Protein AF-A0A226F700-F1 (afdb_monomer_lite)

Organism: Folsomia candida (NCBI:txid158441)

Structure (mmCIF, N/CA/C/O backbone):
data_AF-A0A226F700-F1
#
_entry.id   AF-A0A226F700-F1
#
loop_
_atom_site.group_PDB
_atom_site.id
_atom_site.type_symbol
_atom_site.label_atom_id
_atom_site.label_alt_id
_atom_site.label_comp_id
_atom_site.label_asym_id
_atom_site.label_entity_id
_atom_site.label_seq_id
_atom_site.pdbx_PDB_ins_code
_atom_site.Cartn_x
_atom_site.Cartn_y
_atom_site.Cartn_z
_atom_site.occupancy
_atom_site.B_iso_or_equiv
_atom_site.auth_seq_id
_atom_site.auth_comp_id
_atom_site.auth_asym_id
_atom_site.auth_atom_id
_atom_site.pdbx_PDB_model_num
ATOM 1 N N . MET A 1 1 ? -23.567 -69.336 -19.893 1.00 44.00 1 MET A N 1
ATOM 2 C CA . MET A 1 1 ? -23.472 -67.866 -19.742 1.00 44.00 1 MET A CA 1
ATOM 3 C C . MET A 1 1 ? -22.034 -67.529 -19.361 1.00 44.00 1 MET A C 1
ATOM 5 O O . MET A 1 1 ? -21.646 -67.682 -18.212 1.00 44.00 1 MET A O 1
ATOM 9 N N . THR A 1 2 ? -21.192 -67.230 -20.345 1.00 41.69 2 THR A N 1
ATOM 10 C CA . THR A 1 2 ? -19.742 -67.063 -20.167 1.00 41.69 2 THR A CA 1
ATOM 11 C C . THR A 1 2 ? -19.431 -65.589 -19.927 1.00 41.69 2 THR A C 1
ATOM 13 O O . THR A 1 2 ? -19.510 -64.773 -20.841 1.00 41.69 2 THR A O 1
ATOM 16 N N . PHE A 1 3 ? -19.095 -65.231 -18.688 1.00 47.75 3 PHE A N 1
ATOM 17 C CA . PHE A 1 3 ? -18.650 -63.879 -18.358 1.00 47.75 3 PHE A CA 1
ATOM 18 C C . PHE A 1 3 ? -17.224 -63.666 -18.875 1.00 47.75 3 PHE A C 1
ATOM 20 O O . PHE A 1 3 ? -16.259 -64.223 -18.348 1.00 47.75 3 PHE A O 1
ATOM 27 N N . HIS A 1 4 ? -17.079 -62.847 -19.916 1.00 56.12 4 HIS A N 1
ATOM 28 C CA . HIS A 1 4 ? -15.773 -62.364 -20.345 1.00 56.12 4 HIS A CA 1
ATOM 29 C C . HIS A 1 4 ? -15.161 -61.499 -19.236 1.00 56.12 4 HIS A C 1
ATOM 31 O O . HIS A 1 4 ? -15.670 -60.424 -18.918 1.00 56.12 4 HIS A O 1
ATOM 37 N N . LYS A 1 5 ? -14.047 -61.961 -18.653 1.00 65.50 5 LYS A N 1
ATOM 38 C CA . LYS A 1 5 ? -13.198 -61.158 -17.762 1.00 65.50 5 LYS A CA 1
ATOM 39 C C . LYS A 1 5 ? -12.686 -59.940 -18.535 1.00 65.50 5 LYS A C 1
ATOM 41 O O . LYS A 1 5 ? -11.699 -60.020 -19.264 1.00 65.50 5 LYS A O 1
ATOM 46 N N . VAL A 1 6 ? -13.361 -58.803 -18.374 1.00 65.25 6 VAL A N 1
ATOM 47 C CA . VAL A 1 6 ? -12.893 -57.513 -18.884 1.00 65.25 6 VAL A CA 1
ATOM 48 C C . VAL A 1 6 ? -11.588 -57.178 -18.173 1.00 65.25 6 VAL A C 1
ATOM 50 O O . VAL A 1 6 ? -11.526 -57.094 -16.947 1.00 65.25 6 VAL A O 1
ATOM 53 N N . ASN A 1 7 ? -10.517 -57.008 -18.944 1.00 72.00 7 ASN A N 1
ATOM 54 C CA . ASN A 1 7 ? -9.198 -56.706 -18.408 1.00 72.00 7 ASN A CA 1
ATOM 55 C C . ASN A 1 7 ? -9.140 -55.235 -17.956 1.00 72.00 7 ASN A C 1
ATOM 57 O O . ASN A 1 7 ? -8.749 -54.343 -18.713 1.00 72.00 7 ASN A O 1
ATOM 61 N N . VAL A 1 8 ? -9.558 -54.992 -16.710 1.00 77.00 8 VAL A N 1
ATOM 62 C CA . VAL A 1 8 ? -9.674 -53.670 -16.065 1.00 77.00 8 VAL A CA 1
ATOM 63 C C . VAL A 1 8 ? -8.373 -52.858 -16.162 1.00 77.00 8 VAL A C 1
ATOM 65 O O . VAL A 1 8 ? -8.411 -51.635 -16.302 1.00 77.00 8 VAL A O 1
ATOM 68 N N . SER A 1 9 ? -7.211 -53.522 -16.194 1.00 74.75 9 SER A N 1
ATOM 69 C CA . SER A 1 9 ? -5.906 -52.858 -16.336 1.00 74.75 9 SER A CA 1
ATOM 70 C C . SER A 1 9 ? -5.733 -52.142 -17.686 1.00 74.75 9 SER A C 1
ATOM 72 O O . SER A 1 9 ? -5.145 -51.060 -17.748 1.00 74.75 9 SER A O 1
ATOM 74 N N . LYS A 1 10 ? -6.297 -52.704 -18.764 1.00 72.25 10 LYS A N 1
ATOM 75 C CA . LYS A 1 10 ? -6.237 -52.143 -20.121 1.00 72.25 10 LYS A CA 1
ATOM 76 C C . LYS A 1 10 ? -7.199 -50.964 -20.278 1.00 72.25 10 LYS A C 1
ATOM 78 O O . LYS A 1 10 ? -6.862 -49.981 -20.933 1.00 72.25 10 LYS A O 1
ATOM 83 N N . VAL A 1 11 ? -8.360 -51.031 -19.621 1.00 71.44 11 VAL A N 1
ATOM 84 C CA . VAL A 1 11 ? -9.333 -49.928 -19.580 1.00 71.44 11 VAL A CA 1
ATOM 85 C C . VAL A 1 11 ? -8.762 -48.734 -18.809 1.00 71.44 11 VAL A C 1
ATOM 87 O O . VAL A 1 11 ? -8.840 -47.612 -19.302 1.00 71.44 11 VAL A O 1
ATOM 90 N N . ARG A 1 12 ? -8.095 -48.966 -17.667 1.00 68.00 12 ARG A N 1
ATOM 91 C CA . ARG A 1 12 ? -7.479 -47.898 -16.857 1.00 68.00 12 ARG A CA 1
ATOM 92 C C . ARG A 1 12 ? -6.373 -47.149 -17.608 1.00 68.00 12 ARG A C 1
ATOM 94 O O . ARG A 1 12 ? -6.414 -45.927 -17.679 1.00 68.00 12 ARG A O 1
ATOM 101 N N . LYS A 1 13 ? -5.458 -47.872 -18.270 1.00 71.44 13 LYS A N 1
ATOM 102 C CA . LYS A 1 13 ? -4.380 -47.256 -19.071 1.00 71.44 13 LYS A CA 1
ATOM 103 C C . LYS A 1 13 ? -4.907 -46.423 -20.247 1.00 71.44 13 LYS A C 1
ATOM 105 O O . LYS A 1 13 ? -4.368 -45.355 -20.525 1.00 71.44 13 LYS A O 1
ATOM 110 N N . ASN A 1 14 ? -5.970 -46.877 -20.915 1.00 65.19 14 ASN A N 1
ATOM 111 C CA . ASN A 1 14 ? -6.594 -46.116 -22.003 1.00 65.19 14 ASN A CA 1
ATOM 112 C C . ASN A 1 14 ? -7.341 -44.870 -21.504 1.00 65.19 14 ASN A C 1
ATOM 114 O O . ASN A 1 14 ? -7.370 -43.860 -22.211 1.00 65.19 14 ASN A O 1
ATOM 118 N N . LEU A 1 15 ? -7.924 -44.921 -20.301 1.00 67.94 15 LEU A N 1
ATOM 119 C CA . LEU A 1 15 ? -8.581 -43.767 -19.690 1.00 67.94 15 LEU A CA 1
ATOM 120 C C . LEU A 1 15 ? -7.553 -42.706 -19.266 1.00 67.94 15 LEU A C 1
ATOM 122 O O . LEU A 1 15 ? -7.711 -41.544 -19.629 1.00 67.94 15 LEU A O 1
ATOM 126 N N . ASP A 1 16 ? -6.459 -43.108 -18.612 1.00 64.12 16 ASP A N 1
ATOM 127 C CA . ASP A 1 16 ? -5.387 -42.192 -18.191 1.00 64.12 16 ASP A CA 1
ATOM 128 C C . ASP A 1 16 ? -4.710 -41.505 -19.391 1.00 64.12 16 ASP A C 1
ATOM 130 O O . ASP A 1 16 ? -4.434 -40.303 -19.353 1.00 64.12 16 ASP A O 1
ATOM 134 N N . TYR A 1 17 ? -4.513 -42.227 -20.503 1.00 67.44 17 TYR A N 1
ATOM 135 C CA . TYR A 1 17 ? -3.959 -41.657 -21.736 1.00 67.44 17 TYR A CA 1
ATOM 136 C C . TYR A 1 17 ? -4.913 -40.655 -22.405 1.00 67.44 17 TYR A C 1
ATOM 138 O O . TYR A 1 17 ? -4.491 -39.587 -22.851 1.00 67.44 17 TYR A O 1
ATOM 146 N N . LYS A 1 18 ? -6.223 -40.947 -22.443 1.00 62.03 18 LYS A N 1
ATOM 147 C CA . LYS A 1 18 ? -7.213 -39.998 -22.977 1.00 62.03 18 LYS A CA 1
ATOM 148 C C . LYS A 1 18 ? -7.343 -38.760 -22.092 1.00 62.03 18 LYS A C 1
ATOM 150 O O . LYS A 1 18 ? -7.339 -37.652 -22.619 1.00 62.03 18 LYS A O 1
ATOM 155 N N . VAL A 1 19 ? -7.408 -38.916 -20.771 1.00 64.50 19 VAL A N 1
ATOM 156 C CA . VAL A 1 19 ? -7.548 -37.787 -19.838 1.00 64.50 19 VAL A CA 1
ATOM 157 C C . VAL A 1 19 ? -6.323 -36.866 -19.910 1.00 64.50 19 VAL A C 1
ATOM 159 O O . VAL A 1 19 ? -6.477 -35.656 -20.081 1.00 64.50 19 VAL A O 1
ATOM 162 N N . THR A 1 20 ? -5.103 -37.413 -19.901 1.00 61.75 20 THR A N 1
ATOM 163 C CA . THR A 1 20 ? -3.873 -36.609 -20.056 1.00 61.75 20 THR A CA 1
ATOM 164 C C . THR A 1 20 ? -3.768 -35.941 -21.433 1.00 61.75 20 THR A C 1
ATOM 166 O O . THR A 1 20 ? -3.346 -34.786 -21.522 1.00 61.75 20 THR A O 1
ATOM 169 N N . SER A 1 21 ? -4.235 -36.599 -22.500 1.00 65.88 21 SER A N 1
ATOM 170 C CA . SER A 1 21 ? -4.312 -36.015 -23.845 1.00 65.88 21 SER A CA 1
ATOM 171 C C . SER A 1 21 ? -5.269 -34.817 -23.914 1.00 65.88 21 SER A C 1
ATOM 173 O O . SER A 1 21 ? -4.911 -33.788 -24.489 1.00 65.88 21 SER A O 1
ATOM 175 N N . TYR A 1 22 ? -6.444 -34.888 -23.278 1.00 60.81 22 TYR A N 1
ATOM 176 C CA . TYR A 1 22 ? -7.397 -33.770 -23.260 1.00 60.81 22 TYR A CA 1
ATOM 177 C C . TYR A 1 22 ? -6.891 -32.5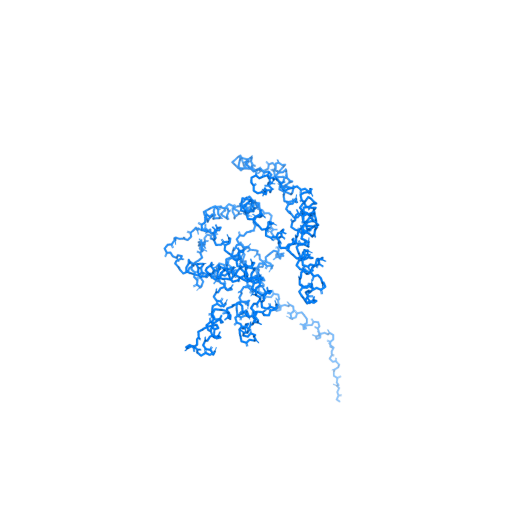75 -22.440 1.00 60.81 22 TYR A C 1
ATOM 179 O O . TYR A 1 22 ? -6.963 -31.441 -22.917 1.00 60.81 22 TYR A O 1
ATOM 187 N N . PHE A 1 23 ? -6.297 -32.804 -21.265 1.00 59.28 23 PHE A N 1
ATOM 188 C CA . PHE A 1 23 ? -5.728 -31.714 -20.460 1.00 59.28 23 PHE A CA 1
ATOM 189 C C . PHE A 1 23 ? -4.500 -31.063 -21.110 1.00 59.28 23 PHE A C 1
ATOM 191 O O . PHE A 1 23 ? -4.264 -29.874 -20.911 1.00 59.28 23 PHE A O 1
ATOM 198 N N . SER A 1 24 ? -3.758 -31.790 -21.953 1.00 59.84 24 SER A N 1
ATOM 199 C CA . SER A 1 24 ? -2.622 -31.223 -22.694 1.00 59.84 24 SER A CA 1
ATOM 200 C C . SER A 1 24 ? -3.020 -30.212 -23.783 1.00 59.84 24 SER A C 1
ATOM 202 O O . SER A 1 24 ? -2.176 -29.427 -24.219 1.00 59.84 24 SER A O 1
ATOM 204 N N . LYS A 1 25 ? -4.294 -30.203 -24.209 1.00 70.94 25 LYS A N 1
ATOM 205 C CA . LYS A 1 25 ? -4.811 -29.324 -25.271 1.00 70.94 25 LYS A CA 1
ATOM 206 C C . LYS A 1 25 ? -5.422 -28.024 -24.763 1.00 70.94 25 LYS A C 1
ATOM 208 O O . LYS A 1 25 ? -5.675 -27.142 -25.576 1.00 70.94 25 LYS A O 1
ATOM 213 N N . ILE A 1 26 ? -5.650 -27.882 -23.456 1.00 65.31 26 ILE A N 1
ATOM 214 C CA . ILE A 1 26 ? -6.081 -26.605 -22.882 1.00 65.31 26 ILE A CA 1
ATOM 215 C C . ILE A 1 26 ? -4.821 -25.743 -22.753 1.00 65.31 26 ILE A C 1
ATOM 217 O O . ILE A 1 26 ? -3.953 -26.068 -21.936 1.00 65.31 26 ILE A O 1
ATOM 221 N N . PRO A 1 27 ? -4.659 -24.674 -23.555 1.00 71.06 27 PRO A N 1
ATOM 222 C CA . PRO A 1 27 ? -3.491 -23.820 -23.445 1.00 71.06 27 PRO A CA 1
ATOM 223 C C . PRO A 1 27 ? -3.532 -23.136 -22.079 1.00 71.06 27 PRO A C 1
ATOM 225 O O . PRO A 1 27 ? -4.283 -22.187 -21.868 1.00 71.06 27 PRO A O 1
ATOM 228 N N . ILE A 1 28 ? -2.733 -23.634 -21.132 1.00 71.31 28 ILE A N 1
ATOM 229 C CA . ILE A 1 28 ? -2.575 -22.984 -19.834 1.00 71.31 28 ILE A CA 1
ATOM 230 C C . ILE A 1 28 ? -2.001 -21.593 -20.121 1.00 71.31 28 ILE A C 1
ATOM 232 O O . ILE A 1 28 ? -0.906 -21.503 -20.695 1.00 71.31 28 ILE A O 1
ATOM 236 N N . PRO A 1 29 ? -2.708 -20.511 -19.756 1.00 80.19 29 PRO A N 1
ATOM 237 C CA . PRO A 1 29 ? -2.214 -19.170 -19.993 1.00 80.19 29 PRO A CA 1
ATOM 238 C C . PRO A 1 29 ? -0.836 -18.992 -19.354 1.00 80.19 29 PRO A C 1
ATOM 240 O O . PRO A 1 29 ? -0.546 -19.541 -18.288 1.00 80.19 29 PRO A O 1
ATOM 243 N N . SER A 1 30 ? 0.043 -18.231 -20.003 1.00 84.31 30 SER A N 1
ATOM 244 C CA . SER A 1 30 ? 1.372 -17.991 -19.446 1.00 84.31 30 SER A CA 1
ATOM 245 C C . SER A 1 30 ? 1.249 -17.214 -18.132 1.00 84.31 30 SER A C 1
ATOM 247 O O . SER A 1 30 ? 0.695 -16.120 -18.114 1.00 84.31 30 SER A O 1
ATOM 249 N N . HIS A 1 31 ? 1.792 -17.742 -17.037 1.00 87.88 31 HIS A N 1
ATOM 250 C CA . HIS A 1 31 ? 1.790 -17.063 -15.738 1.00 87.88 31 HIS A CA 1
ATOM 251 C C . HIS A 1 31 ? 3.071 -16.245 -15.578 1.00 87.88 31 HIS A C 1
ATOM 253 O O . HIS A 1 31 ? 3.833 -16.431 -14.633 1.00 87.88 31 HIS A O 1
ATOM 259 N N . THR A 1 32 ? 3.359 -15.384 -16.556 1.00 88.38 32 THR A N 1
ATOM 260 C CA . THR A 1 32 ? 4.517 -14.485 -16.480 1.00 88.38 32 THR A CA 1
ATOM 261 C C . THR A 1 32 ? 4.120 -13.172 -15.802 1.00 88.38 32 THR A C 1
ATOM 263 O O . THR A 1 32 ? 2.955 -12.780 -15.878 1.00 88.38 32 THR A O 1
ATOM 266 N N . PRO A 1 33 ? 5.056 -12.461 -15.150 1.00 86.19 33 PRO A N 1
ATOM 267 C CA . PRO A 1 33 ? 4.772 -11.156 -14.554 1.00 86.19 33 PRO A CA 1
ATOM 268 C C . PRO A 1 33 ? 4.226 -10.129 -15.547 1.00 86.19 33 PRO A C 1
ATOM 270 O O . PRO A 1 33 ? 3.318 -9.380 -15.213 1.00 86.19 33 PRO A O 1
ATOM 273 N N . ASP A 1 34 ? 4.749 -10.118 -16.773 1.00 88.25 34 ASP A N 1
ATOM 274 C CA . ASP A 1 34 ? 4.289 -9.209 -17.822 1.00 88.25 34 ASP A CA 1
ATOM 275 C C . ASP A 1 34 ? 2.831 -9.488 -18.191 1.00 88.25 34 ASP A C 1
ATOM 277 O O . ASP A 1 34 ? 2.042 -8.563 -18.320 1.00 88.25 34 ASP A O 1
ATOM 281 N N . GLU A 1 35 ? 2.459 -10.762 -18.317 1.00 91.06 35 GLU A N 1
ATOM 282 C CA . GLU A 1 35 ? 1.078 -11.150 -18.600 1.00 91.06 35 GLU A CA 1
ATOM 283 C C . GLU A 1 35 ? 0.141 -10.790 -17.435 1.00 91.06 35 GLU A C 1
ATOM 285 O O . GLU A 1 35 ? -0.960 -10.291 -17.661 1.00 91.06 35 GLU A O 1
ATOM 290 N N . ALA A 1 36 ? 0.603 -10.946 -16.189 1.00 91.31 36 ALA A N 1
ATOM 291 C CA . ALA A 1 36 ? -0.139 -10.492 -15.014 1.00 91.31 36 ALA A CA 1
ATOM 292 C C . ALA A 1 36 ? -0.378 -8.974 -15.056 1.00 91.31 36 ALA A C 1
ATOM 294 O O . ALA A 1 36 ? -1.504 -8.519 -14.875 1.00 91.31 36 ALA A O 1
ATOM 295 N N . LEU A 1 37 ? 0.667 -8.192 -15.354 1.00 91.44 37 LEU A N 1
ATOM 296 C CA . LEU A 1 37 ? 0.574 -6.739 -15.486 1.00 91.44 37 LEU A CA 1
ATOM 297 C C . LEU A 1 37 ? -0.409 -6.343 -16.592 1.00 91.44 37 LEU A C 1
ATOM 299 O O . LEU A 1 37 ? -1.260 -5.492 -16.360 1.00 91.44 37 LEU A O 1
ATOM 303 N N . LYS A 1 38 ? -0.358 -6.995 -17.761 1.00 93.38 38 LYS A N 1
ATOM 304 C CA . LYS A 1 38 ? -1.309 -6.745 -18.854 1.00 93.38 38 LYS A CA 1
ATOM 305 C C . LYS A 1 38 ? -2.753 -6.966 -18.415 1.00 93.38 38 LYS A C 1
ATOM 307 O O . LYS A 1 38 ? -3.598 -6.102 -18.643 1.00 93.38 38 LYS A O 1
ATOM 312 N N . ARG A 1 39 ? -3.028 -8.097 -17.759 1.00 94.25 39 ARG A N 1
ATOM 313 C CA . ARG A 1 39 ? -4.366 -8.446 -17.254 1.00 94.25 39 ARG A CA 1
ATOM 314 C C . ARG A 1 39 ? -4.847 -7.468 -16.203 1.00 94.25 39 ARG A C 1
ATOM 316 O O . ARG A 1 39 ? -5.982 -7.018 -16.280 1.00 94.25 39 ARG A O 1
ATOM 323 N N . PHE A 1 40 ? -3.981 -7.109 -15.264 1.00 94.06 40 PHE A N 1
ATOM 324 C CA . PHE A 1 40 ? -4.287 -6.103 -14.260 1.00 94.06 40 PHE A CA 1
ATOM 325 C C . PHE A 1 40 ? -4.595 -4.744 -14.892 1.00 94.06 40 PHE A C 1
ATOM 327 O O . PHE A 1 40 ? -5.594 -4.124 -14.545 1.00 94.06 40 PHE A O 1
ATOM 334 N N . THR A 1 41 ? -3.785 -4.290 -15.847 1.00 93.12 41 THR A N 1
ATOM 335 C CA . THR A 1 41 ? -4.022 -3.033 -16.562 1.00 93.12 41 THR A CA 1
ATOM 336 C C . THR A 1 41 ? -5.367 -3.057 -17.288 1.00 93.12 41 THR A C 1
ATOM 338 O O . THR A 1 41 ? -6.150 -2.126 -17.149 1.00 93.12 41 THR A O 1
ATOM 341 N N . ILE A 1 42 ? -5.672 -4.126 -18.034 1.00 94.50 42 ILE A N 1
ATOM 342 C CA . ILE A 1 42 ? -6.974 -4.277 -18.709 1.00 94.50 42 ILE A CA 1
ATOM 343 C C . ILE A 1 42 ? -8.111 -4.246 -17.686 1.00 94.50 42 ILE A C 1
ATOM 345 O O . ILE A 1 42 ? -9.060 -3.491 -17.852 1.00 94.50 42 ILE A O 1
ATOM 349 N N . PHE A 1 43 ? -7.992 -5.028 -16.615 1.00 94.19 43 PHE A N 1
ATOM 350 C CA . PHE A 1 43 ? -9.005 -5.117 -15.572 1.00 94.19 43 PHE A CA 1
ATOM 351 C C . PHE A 1 43 ? -9.262 -3.767 -14.891 1.00 94.19 43 PHE A C 1
ATOM 353 O O . PHE A 1 43 ? -10.409 -3.367 -14.738 1.00 94.19 43 PHE A O 1
ATOM 360 N N . THR A 1 44 ? -8.210 -3.046 -14.505 1.00 93.44 44 THR A N 1
ATOM 361 C CA . THR A 1 44 ? -8.336 -1.768 -13.786 1.00 93.44 44 THR A CA 1
ATOM 362 C C . THR A 1 44 ? -8.872 -0.634 -14.656 1.00 93.44 44 THR A C 1
ATOM 364 O O . THR A 1 44 ? -9.624 0.206 -14.157 1.00 93.44 44 THR A O 1
ATOM 367 N N . GLU A 1 45 ? -8.555 -0.626 -15.954 1.00 93.19 45 GLU A N 1
ATOM 368 C CA . GLU A 1 45 ? -9.094 0.349 -16.909 1.00 93.19 45 GLU A CA 1
ATOM 369 C C . GLU A 1 45 ? -10.616 0.238 -17.100 1.00 93.19 45 GLU A C 1
ATOM 371 O O . GLU A 1 45 ? -11.247 1.245 -17.418 1.00 93.19 45 GLU A O 1
ATOM 376 N N . LEU A 1 46 ? -11.224 -0.930 -16.840 1.00 94.31 46 LEU A N 1
ATOM 377 C CA . LEU A 1 46 ? -12.684 -1.104 -16.907 1.00 94.31 46 LEU A CA 1
ATOM 378 C C . LEU A 1 46 ? -13.440 -0.243 -15.884 1.00 94.31 46 LEU A C 1
ATOM 380 O O . LEU A 1 46 ? -14.597 0.101 -16.110 1.00 94.31 46 LEU A O 1
ATOM 384 N N . PHE A 1 47 ? -12.809 0.102 -14.759 1.00 93.50 47 PHE A N 1
ATOM 385 C CA . PHE A 1 47 ? -13.467 0.836 -13.676 1.00 93.50 47 PHE A CA 1
ATOM 386 C C . PHE A 1 47 ? -13.254 2.346 -13.803 1.00 93.50 47 PHE A C 1
ATOM 388 O O . PHE A 1 47 ? -14.205 3.130 -13.774 1.00 93.50 47 PHE A O 1
ATOM 395 N N . TYR A 1 48 ? -11.998 2.775 -13.935 1.00 92.62 48 TYR A N 1
ATOM 396 C CA . TYR A 1 48 ? -11.646 4.173 -14.172 1.00 92.62 48 TYR A CA 1
ATOM 397 C C . TYR A 1 48 ? -10.223 4.300 -14.734 1.00 92.62 48 TYR A C 1
ATOM 399 O O . TYR A 1 48 ? -9.386 3.422 -14.493 1.00 92.62 48 TYR A O 1
ATOM 407 N N . PRO A 1 49 ? -9.914 5.410 -15.437 1.00 93.88 49 PRO A N 1
ATOM 408 C CA . PRO A 1 49 ? -8.565 5.680 -15.921 1.00 93.88 49 PRO A CA 1
ATOM 409 C C . PRO A 1 49 ? -7.540 5.654 -14.782 1.00 93.88 49 PRO A C 1
ATOM 411 O O . PRO A 1 49 ? -7.689 6.349 -13.775 1.00 93.88 49 PRO A O 1
ATOM 414 N N . GLN A 1 50 ? -6.499 4.838 -14.945 1.00 93.25 50 GLN A N 1
ATOM 415 C CA . GLN A 1 50 ? -5.368 4.770 -14.019 1.00 93.25 50 GLN A CA 1
ATOM 416 C C . GLN A 1 50 ? -4.348 5.869 -14.332 1.00 93.25 50 GLN A C 1
ATOM 418 O O . GLN A 1 50 ? -4.377 6.461 -15.406 1.00 93.25 50 GLN A O 1
ATOM 423 N N . TYR A 1 51 ? -3.407 6.119 -13.421 1.00 92.62 51 TYR A N 1
ATOM 424 C CA . TYR A 1 51 ? -2.336 7.113 -13.604 1.00 92.62 51 TYR A CA 1
ATOM 425 C C . TYR A 1 51 ? -1.356 6.798 -14.740 1.00 92.62 51 TYR A C 1
ATOM 427 O O . TYR A 1 51 ? -0.748 7.706 -15.307 1.00 92.62 51 TYR A O 1
ATOM 435 N N . VAL A 1 52 ? -1.210 5.513 -15.058 1.00 93.88 52 VAL A N 1
ATOM 436 C CA . VAL A 1 52 ? -0.428 5.022 -16.191 1.00 93.88 52 VAL A CA 1
ATOM 437 C C . VAL A 1 52 ? -1.402 4.468 -17.222 1.00 93.88 52 VAL A C 1
ATOM 439 O O . VAL A 1 52 ? -2.109 3.504 -16.933 1.00 93.88 52 VAL A O 1
ATOM 442 N N . THR A 1 53 ? -1.408 5.045 -18.418 1.00 95.00 53 THR A N 1
ATOM 443 C CA . THR A 1 53 ? -2.063 4.466 -19.593 1.00 95.00 53 THR A CA 1
ATOM 444 C C . THR A 1 53 ? -1.050 3.609 -20.336 1.00 95.00 53 THR A C 1
ATOM 446 O O . THR A 1 53 ? 0.113 3.990 -20.465 1.00 95.00 53 THR A O 1
ATOM 449 N N . TRP A 1 54 ? -1.476 2.452 -20.831 1.00 94.81 54 TRP A N 1
ATOM 450 C CA . TRP A 1 54 ? -0.626 1.574 -21.629 1.00 94.81 54 TRP A CA 1
ATOM 451 C C . TRP A 1 54 ? -1.096 1.595 -23.076 1.00 94.81 54 TRP A C 1
ATOM 453 O O . TRP A 1 54 ? -2.246 1.260 -23.357 1.00 94.81 54 TRP A O 1
ATOM 463 N N . ASP A 1 55 ? -0.205 1.952 -23.999 1.00 95.69 55 ASP A N 1
ATOM 464 C CA . ASP A 1 55 ? -0.466 1.776 -25.428 1.00 95.69 55 ASP A CA 1
ATOM 465 C C . ASP A 1 55 ? -0.719 0.283 -25.695 1.00 95.69 55 ASP A C 1
ATOM 467 O O . ASP A 1 55 ? 0.076 -0.567 -25.306 1.00 95.69 55 ASP A O 1
ATOM 471 N N . ARG A 1 56 ? -1.847 -0.069 -26.317 1.00 93.50 56 ARG A N 1
ATOM 472 C CA . ARG A 1 56 ? -2.247 -1.472 -26.513 1.00 93.50 56 ARG A CA 1
ATOM 473 C C . ARG A 1 56 ? -1.445 -2.193 -27.591 1.00 93.50 56 ARG A C 1
ATOM 475 O O . ARG A 1 56 ? -1.315 -3.416 -27.515 1.00 93.50 56 ARG A O 1
ATOM 482 N N . LEU A 1 57 ? -0.908 -1.457 -28.560 1.00 93.75 57 LEU A N 1
ATOM 483 C CA . LEU A 1 57 ? -0.100 -2.010 -29.641 1.00 93.75 57 LEU A CA 1
ATOM 484 C C . LEU A 1 57 ? 1.319 -2.249 -29.150 1.00 93.75 57 LEU A C 1
ATOM 486 O O . LEU A 1 57 ? 1.851 -3.354 -29.258 1.00 93.75 57 LEU A O 1
ATOM 490 N N . THR A 1 58 ? 1.919 -1.221 -28.554 1.00 94.31 58 THR A N 1
ATOM 491 C CA . THR A 1 58 ? 3.308 -1.312 -28.118 1.00 94.31 58 THR A CA 1
ATOM 492 C C . THR A 1 58 ? 3.425 -1.921 -26.727 1.00 94.31 58 THR A C 1
ATOM 494 O O . THR A 1 58 ? 4.416 -2.592 -26.464 1.00 94.31 58 THR A O 1
ATOM 497 N N . TRP A 1 59 ? 2.442 -1.768 -25.837 1.00 93.38 59 TRP A N 1
ATOM 498 C CA . TRP A 1 59 ? 2.557 -1.968 -24.382 1.00 93.38 59 TRP A CA 1
ATOM 499 C C . TRP A 1 59 ? 3.630 -1.076 -23.757 1.00 93.38 59 TRP A C 1
ATOM 501 O O . TRP A 1 59 ? 4.423 -1.521 -22.923 1.00 93.38 59 TRP A O 1
ATOM 511 N N . GLU A 1 60 ? 3.732 0.171 -24.211 1.00 93.56 60 GLU A N 1
ATOM 512 C CA . GLU A 1 60 ? 4.518 1.202 -23.533 1.00 93.56 60 GLU A CA 1
ATOM 513 C C . GLU A 1 60 ? 3.658 2.005 -22.548 1.00 93.56 60 GLU A C 1
ATOM 515 O O . GLU A 1 60 ? 2.527 2.372 -22.875 1.00 93.56 60 GLU A O 1
ATOM 520 N N . PRO A 1 61 ? 4.158 2.252 -21.324 1.00 93.81 61 PRO A N 1
ATOM 521 C CA . PRO A 1 61 ? 3.461 3.066 -20.345 1.00 93.81 61 PRO A CA 1
ATOM 522 C C . PRO A 1 61 ? 3.676 4.557 -20.603 1.00 93.81 61 PRO A C 1
ATOM 524 O O . PRO A 1 61 ? 4.807 5.018 -20.794 1.00 93.81 61 PRO A O 1
ATOM 527 N N . HIS A 1 62 ? 2.589 5.311 -20.499 1.00 95.75 62 HIS A N 1
ATOM 528 C CA . HIS A 1 62 ? 2.550 6.762 -20.584 1.00 95.75 62 HIS A CA 1
ATOM 529 C C . HIS A 1 62 ? 1.782 7.345 -19.394 1.00 95.75 62 HIS A C 1
ATOM 531 O O . HIS A 1 62 ? 0.805 6.741 -18.940 1.00 95.75 62 HIS A O 1
ATOM 537 N N . PRO A 1 63 ? 2.171 8.528 -18.892 1.00 96.50 63 PRO A N 1
ATOM 538 C CA . PRO A 1 63 ? 1.351 9.249 -17.933 1.00 96.50 63 PRO A CA 1
ATOM 539 C C . PRO A 1 63 ? -0.020 9.551 -18.544 1.00 96.50 63 PRO A C 1
ATOM 541 O O . PRO A 1 63 ? -0.116 10.106 -19.640 1.00 96.50 63 PRO A O 1
ATOM 544 N N . THR A 1 64 ? -1.087 9.200 -17.837 1.00 96.56 64 THR A N 1
ATOM 545 C CA . THR A 1 64 ? -2.448 9.552 -18.248 1.00 96.56 64 THR A CA 1
ATOM 546 C C . THR A 1 64 ? -2.651 11.057 -18.096 1.00 96.56 64 THR A C 1
ATOM 548 O O . THR A 1 64 ? -2.295 11.636 -17.067 1.00 96.56 64 THR A O 1
ATOM 551 N N . ALA A 1 65 ? -3.245 11.718 -19.093 1.00 97.19 65 ALA A N 1
ATOM 552 C CA . ALA A 1 65 ? -3.487 13.156 -18.997 1.00 97.19 65 ALA A CA 1
ATOM 553 C C . ALA A 1 65 ? -4.421 13.482 -17.816 1.00 97.19 65 ALA A C 1
ATOM 555 O O . ALA A 1 65 ? -5.473 12.860 -17.654 1.00 97.19 65 ALA A O 1
ATOM 556 N N . LYS A 1 66 ? -4.064 14.504 -17.023 1.00 96.44 66 LYS A N 1
ATOM 557 C CA . LYS A 1 66 ? -4.748 14.858 -15.761 1.00 96.44 66 LYS A CA 1
ATOM 558 C C . LYS A 1 66 ? -6.265 15.032 -15.902 1.00 96.44 66 LYS A C 1
ATOM 560 O O . LYS A 1 66 ? -7.002 14.625 -15.012 1.00 96.44 66 LYS A O 1
ATOM 565 N N . LYS A 1 67 ? -6.738 15.550 -17.043 1.00 96.31 67 LYS A N 1
ATOM 566 C CA . LYS A 1 67 ? -8.172 15.725 -17.348 1.00 96.31 67 LYS A CA 1
ATOM 567 C C . LYS A 1 67 ? -8.986 14.422 -17.340 1.00 96.31 67 LYS A C 1
ATOM 569 O O . LYS A 1 67 ? -10.189 14.463 -17.123 1.00 96.31 67 LYS A O 1
ATOM 574 N N . HIS A 1 68 ? -8.349 13.273 -17.565 1.00 96.94 68 HIS A N 1
ATOM 575 C CA . HIS A 1 68 ? -9.007 11.963 -17.529 1.00 96.94 68 HIS A CA 1
ATOM 576 C C . HIS A 1 68 ? -8.958 11.309 -16.140 1.00 96.94 68 HIS A C 1
ATOM 578 O O . HIS A 1 68 ? -9.613 10.295 -15.917 1.00 96.94 68 HIS A O 1
ATOM 584 N N . LEU A 1 69 ? -8.217 11.889 -15.189 1.00 97.00 69 LEU A N 1
ATOM 585 C CA . LEU A 1 69 ? -7.996 11.326 -13.855 1.00 97.00 69 LEU A CA 1
ATOM 586 C C . LEU A 1 69 ? -9.001 11.821 -12.804 1.00 97.00 69 LEU A C 1
ATOM 588 O O . LEU A 1 69 ? -8.841 11.514 -11.627 1.00 97.00 69 LEU A O 1
ATOM 592 N N . THR A 1 70 ? -10.059 12.542 -13.188 1.00 96.56 70 THR A N 1
ATOM 593 C CA . THR A 1 70 ? -11.031 13.136 -12.249 1.00 96.56 70 THR A CA 1
ATOM 594 C C . THR A 1 70 ? -11.622 12.116 -11.272 1.00 96.56 70 THR A C 1
ATOM 596 O O . THR A 1 70 ? -11.636 12.355 -10.067 1.00 96.56 70 THR A O 1
ATOM 599 N N . ARG A 1 71 ? -12.051 10.941 -11.761 1.00 96.12 71 ARG A N 1
ATOM 600 C CA . ARG A 1 71 ? -12.595 9.871 -10.899 1.00 96.12 71 ARG A CA 1
ATOM 601 C C . ARG A 1 71 ? -11.542 9.307 -9.949 1.00 96.12 71 ARG A C 1
ATOM 603 O O . ARG A 1 71 ? -11.836 9.065 -8.784 1.00 96.12 71 ARG A O 1
ATOM 610 N N . TRP A 1 72 ? -10.316 9.128 -10.437 1.00 96.69 72 TRP A N 1
ATOM 611 C CA . TRP A 1 72 ? -9.208 8.664 -9.608 1.00 96.69 72 TRP A CA 1
ATOM 612 C C . TRP A 1 72 ? -8.920 9.666 -8.486 1.00 96.69 72 TRP A C 1
ATOM 614 O O . TRP A 1 72 ? -8.841 9.268 -7.330 1.00 96.69 72 TRP A O 1
ATOM 624 N N . TYR A 1 73 ? -8.834 10.966 -8.802 1.00 97.00 73 TYR A N 1
ATOM 625 C CA . TYR A 1 73 ? -8.600 12.020 -7.808 1.00 97.00 73 TYR A CA 1
ATOM 626 C C . TYR A 1 73 ? -9.704 12.080 -6.760 1.00 97.00 73 TYR A C 1
ATOM 628 O O . TYR A 1 73 ? -9.404 12.216 -5.578 1.00 97.00 73 TYR A O 1
ATOM 636 N N . PHE A 1 74 ? -10.959 11.933 -7.182 1.00 96.62 74 PHE A N 1
ATOM 637 C CA . PHE A 1 74 ? -12.099 11.897 -6.276 1.00 96.62 74 PHE A CA 1
ATOM 638 C C . PHE A 1 74 ? -11.983 10.754 -5.255 1.00 96.62 74 PHE A C 1
ATOM 640 O O . PHE A 1 74 ? -12.057 10.999 -4.051 1.00 96.62 74 PHE A O 1
ATOM 647 N N . PHE A 1 75 ? -11.727 9.521 -5.707 1.00 96.75 75 PHE A N 1
ATOM 648 C CA . PHE A 1 75 ? -11.574 8.380 -4.797 1.00 96.75 75 PHE A CA 1
ATOM 649 C C . PHE A 1 75 ? -10.317 8.479 -3.921 1.00 96.75 75 PHE A C 1
ATOM 651 O O . PHE A 1 75 ? -10.381 8.153 -2.735 1.00 96.75 75 PHE A O 1
ATOM 658 N N . SER A 1 76 ? -9.209 8.995 -4.459 1.00 96.50 76 SER A N 1
ATOM 659 C CA . SER A 1 76 ? -7.980 9.252 -3.700 1.00 96.50 76 SER A CA 1
ATOM 660 C C . SER A 1 76 ? -8.204 10.276 -2.589 1.00 96.50 76 SER A C 1
ATOM 662 O O . SER A 1 76 ? -7.803 10.052 -1.448 1.00 96.50 76 SER A O 1
ATOM 664 N N . PHE A 1 77 ? -8.880 11.385 -2.899 1.00 96.06 77 PHE A N 1
ATOM 665 C CA . PHE A 1 77 ? -9.243 12.404 -1.917 1.00 96.06 77 PHE A CA 1
ATOM 666 C C . PHE A 1 77 ? -10.147 11.821 -0.830 1.00 96.06 77 PHE A C 1
ATOM 668 O O . PHE A 1 77 ? -9.877 11.994 0.357 1.00 96.06 77 PHE A O 1
ATOM 675 N N . PHE A 1 78 ? -11.171 11.061 -1.222 1.00 95.94 78 PHE A N 1
ATOM 676 C CA . PHE A 1 78 ? -12.080 10.415 -0.280 1.00 95.94 78 PHE A CA 1
ATOM 677 C C . PHE A 1 78 ? -11.351 9.441 0.662 1.00 95.94 78 PHE A C 1
ATOM 679 O O . PHE A 1 78 ? -11.597 9.442 1.871 1.00 95.94 78 PHE A O 1
ATOM 686 N N . LEU A 1 79 ? -10.392 8.666 0.148 1.00 95.56 79 LEU A N 1
ATOM 687 C CA . LEU A 1 79 ? -9.546 7.779 0.949 1.00 95.56 79 LEU A CA 1
ATOM 688 C C . LEU A 1 79 ? -8.625 8.550 1.914 1.00 95.56 79 LEU A C 1
ATOM 690 O O . LEU A 1 79 ? -8.495 8.158 3.076 1.00 95.56 79 LEU A O 1
ATOM 694 N N . ILE A 1 80 ? -8.031 9.667 1.484 1.00 92.12 80 ILE A N 1
ATOM 695 C CA . ILE A 1 80 ? -7.223 10.537 2.358 1.00 92.12 80 ILE A CA 1
ATOM 696 C C . ILE A 1 80 ? -8.085 11.111 3.489 1.00 92.12 80 ILE A C 1
ATOM 698 O O . ILE A 1 80 ? -7.716 10.989 4.656 1.00 92.12 80 ILE A O 1
ATOM 702 N N . MET A 1 81 ? -9.258 11.666 3.171 1.00 93.62 81 MET A N 1
ATOM 703 C CA . MET A 1 81 ? -10.183 12.221 4.168 1.00 93.62 81 MET A CA 1
ATOM 704 C C . MET A 1 81 ? -10.644 11.164 5.173 1.00 93.62 81 MET A C 1
ATOM 706 O O . MET A 1 81 ? -10.656 11.407 6.380 1.00 93.62 81 MET A O 1
ATOM 710 N N . THR A 1 82 ? -10.946 9.961 4.686 1.00 91.94 82 THR A N 1
ATOM 711 C CA . THR A 1 82 ? -11.271 8.804 5.525 1.00 91.94 82 THR A CA 1
ATOM 712 C C . THR A 1 82 ? -10.136 8.499 6.507 1.00 91.94 82 THR A C 1
ATOM 714 O O . THR A 1 82 ? -10.367 8.388 7.711 1.00 91.94 82 THR A O 1
ATOM 717 N N . SER A 1 83 ? -8.901 8.432 6.008 1.00 89.69 83 SER A N 1
ATOM 718 C CA . SER A 1 83 ? -7.704 8.158 6.814 1.00 89.69 83 SER A CA 1
ATOM 719 C C . SER A 1 83 ? -7.482 9.213 7.897 1.00 89.69 83 SER A C 1
ATOM 721 O O . SER A 1 83 ? -7.239 8.869 9.053 1.00 89.69 83 SER A O 1
ATOM 723 N N . LEU A 1 84 ? -7.610 10.493 7.531 1.00 86.88 84 LEU A N 1
ATOM 724 C CA . LEU A 1 84 ? -7.482 11.618 8.457 1.00 86.88 84 LEU A CA 1
ATOM 725 C C . LEU A 1 84 ? -8.563 11.578 9.536 1.00 86.88 84 LEU A C 1
ATOM 727 O O . LEU A 1 84 ? -8.255 11.776 10.704 1.00 86.88 84 LEU A O 1
ATOM 731 N N . SER A 1 85 ? -9.806 11.249 9.180 1.00 90.62 85 SER A N 1
ATOM 732 C CA . SER A 1 85 ? -10.889 11.159 10.163 1.00 90.62 85 SER A CA 1
ATOM 733 C C . SER A 1 85 ? -10.626 10.085 11.229 1.00 90.62 85 SER A C 1
ATOM 735 O O . SER A 1 85 ? -10.855 10.327 12.414 1.00 90.62 85 SER A O 1
ATOM 737 N N . PHE A 1 86 ? -10.089 8.920 10.842 1.00 86.94 86 PHE A N 1
ATOM 738 C CA . PHE A 1 86 ? -9.735 7.864 11.792 1.00 86.94 86 PHE A CA 1
ATOM 739 C C . PHE A 1 86 ? -8.533 8.247 12.644 1.00 86.94 86 PHE A C 1
ATOM 741 O O . PHE A 1 86 ? -8.551 8.013 13.852 1.00 86.94 86 PHE A O 1
ATOM 748 N N . PHE A 1 87 ? -7.535 8.897 12.047 1.00 84.12 87 PHE A N 1
ATOM 749 C CA . PHE A 1 87 ? -6.412 9.453 12.791 1.00 84.12 87 PHE A CA 1
ATOM 750 C C . PHE A 1 87 ? -6.878 10.453 13.852 1.00 84.12 87 PHE A C 1
ATOM 752 O O . PHE A 1 87 ? -6.509 10.328 15.015 1.00 84.12 87 PHE A O 1
ATOM 759 N N . SER A 1 88 ? -7.754 11.394 13.486 1.00 85.56 88 SER A N 1
ATOM 760 C CA . SER A 1 88 ? -8.323 12.361 14.426 1.00 85.56 88 SER A CA 1
ATOM 761 C C . SER A 1 88 ? -9.097 11.682 15.555 1.00 85.56 88 SER A C 1
ATOM 763 O O . SER A 1 88 ? -8.998 12.123 16.694 1.00 85.56 88 SER A O 1
ATOM 765 N N . LYS A 1 89 ? -9.833 10.596 15.280 1.00 84.62 89 LYS A N 1
ATOM 766 C CA . LYS A 1 89 ? -10.533 9.825 16.322 1.00 84.62 89 LYS A CA 1
ATOM 767 C C . LYS A 1 89 ? -9.563 9.133 17.280 1.00 84.62 89 LYS A C 1
ATOM 769 O O . LYS A 1 89 ? -9.762 9.232 18.486 1.00 84.62 89 LYS A O 1
ATOM 774 N N . ILE A 1 90 ? -8.511 8.487 16.769 1.00 80.62 90 ILE A N 1
ATOM 775 C CA . ILE A 1 90 ? -7.459 7.891 17.610 1.00 80.62 90 ILE A CA 1
ATOM 776 C C . ILE A 1 90 ? -6.808 8.976 18.475 1.00 80.62 90 ILE A C 1
ATOM 778 O O . ILE A 1 90 ? -6.703 8.817 19.688 1.00 80.62 90 ILE A O 1
ATOM 782 N N . LEU A 1 91 ? -6.428 10.103 17.869 1.00 78.69 91 LEU A N 1
ATOM 783 C CA . LEU A 1 91 ? -5.790 11.210 18.574 1.00 78.69 91 LEU A CA 1
ATOM 784 C C . LEU A 1 91 ? -6.699 11.788 19.665 1.00 78.69 91 LEU A C 1
ATOM 786 O O . LEU A 1 91 ? -6.242 12.024 20.776 1.00 78.69 91 LEU A O 1
ATOM 790 N N . GLN A 1 92 ? -7.992 11.965 19.385 1.00 84.81 92 GLN A N 1
ATOM 791 C CA . GLN A 1 92 ? -8.968 12.418 20.380 1.00 84.81 92 GLN A CA 1
ATOM 792 C C . GLN A 1 92 ? -9.078 11.461 21.570 1.00 84.81 92 GLN A C 1
ATOM 794 O O . GLN A 1 92 ? -9.174 11.929 22.699 1.00 84.81 92 GLN A O 1
ATOM 799 N N . GLN A 1 93 ? -9.067 10.147 21.335 1.00 82.25 93 GLN A N 1
ATOM 800 C CA . GLN A 1 93 ? -9.103 9.147 22.408 1.00 82.25 93 GLN A CA 1
ATOM 801 C C . GLN A 1 93 ? -7.848 9.217 23.285 1.00 82.25 93 GLN A C 1
ATOM 803 O O . GLN A 1 93 ? -7.956 9.181 24.506 1.00 82.25 93 GLN A O 1
ATOM 808 N N . ILE A 1 94 ? -6.673 9.384 22.668 1.00 73.62 94 ILE A N 1
ATOM 809 C CA . ILE A 1 94 ? -5.401 9.537 23.388 1.00 73.62 94 ILE A CA 1
ATOM 810 C C . ILE A 1 94 ? -5.410 10.821 24.226 1.00 73.62 94 ILE A C 1
ATOM 812 O O . ILE A 1 94 ? -5.093 10.781 25.407 1.00 73.62 94 ILE A O 1
ATOM 816 N N . LEU A 1 95 ? -5.803 11.952 23.633 1.00 74.00 95 LEU A N 1
ATOM 817 C CA . LEU A 1 95 ? -5.754 13.256 24.301 1.00 74.00 95 LEU A CA 1
ATOM 818 C C . LEU A 1 95 ? -6.773 13.403 25.437 1.00 74.00 95 LEU A C 1
ATOM 820 O O . LEU A 1 95 ? -6.518 14.142 26.381 1.00 74.00 95 LEU A O 1
ATOM 824 N N . LYS A 1 96 ? -7.932 12.740 25.345 1.00 82.81 96 LYS A N 1
ATOM 825 C CA . LYS A 1 96 ? -8.978 12.831 26.375 1.00 82.81 96 LYS A CA 1
ATOM 826 C C . LYS A 1 96 ? -8.772 11.875 27.547 1.00 82.81 96 LYS A C 1
ATOM 828 O O . LYS A 1 96 ? -9.466 12.035 28.542 1.00 82.81 96 LYS A O 1
ATOM 833 N N . PHE A 1 97 ? -7.893 10.876 27.421 1.00 83.25 97 PHE A N 1
ATOM 834 C CA . PHE A 1 97 ? -7.742 9.771 28.384 1.00 83.25 97 PHE A CA 1
ATOM 835 C C . PHE A 1 97 ? -9.060 9.054 28.741 1.00 83.25 97 PHE A C 1
ATOM 837 O O . PHE A 1 97 ? -9.131 8.292 29.700 1.00 83.25 97 PHE A O 1
ATOM 844 N N . GLU A 1 98 ? -10.106 9.258 27.940 1.00 85.50 98 GLU A N 1
ATOM 845 C CA . GLU A 1 98 ? -11.434 8.702 28.144 1.00 85.50 98 GLU A CA 1
ATOM 846 C C . GLU A 1 98 ? -11.736 7.761 26.982 1.00 85.50 98 GLU A C 1
ATOM 848 O O . GLU A 1 98 ? -11.915 8.180 25.831 1.00 85.50 98 GLU A O 1
ATOM 853 N N . LYS A 1 99 ? -11.752 6.462 27.290 1.00 82.38 99 LYS A N 1
ATOM 854 C CA . LYS A 1 99 ? -12.085 5.427 26.319 1.00 82.38 99 LYS A CA 1
ATOM 855 C C . LYS A 1 99 ? -13.565 5.532 25.969 1.00 82.38 99 LYS A C 1
ATOM 857 O O . LYS A 1 99 ? -14.418 5.420 26.843 1.00 82.38 99 LYS A O 1
ATOM 862 N N . ASP A 1 100 ? -13.870 5.651 24.680 1.00 86.88 100 ASP A N 1
ATOM 863 C CA . ASP A 1 100 ? -15.242 5.536 24.193 1.00 86.88 100 ASP A CA 1
ATOM 864 C C . ASP A 1 100 ? -15.809 4.165 24.616 1.00 86.88 100 ASP A C 1
ATOM 866 O O . ASP A 1 100 ? -15.252 3.131 24.226 1.00 86.88 100 ASP A O 1
ATOM 870 N N . PRO A 1 101 ? -16.895 4.116 25.409 1.00 89.94 101 PRO A N 1
ATOM 871 C CA . PRO A 1 101 ? -17.415 2.862 25.949 1.00 89.94 101 PRO A CA 1
ATOM 872 C C . PRO A 1 101 ? -17.891 1.904 24.849 1.00 89.94 101 PRO A C 1
ATOM 874 O O . PRO A 1 101 ? -17.937 0.694 25.062 1.00 89.94 101 PRO A O 1
ATOM 877 N N . GLN A 1 102 ? -18.202 2.420 23.655 1.00 88.38 102 GLN A N 1
ATOM 878 C CA . GLN A 1 102 ? -18.594 1.617 22.497 1.00 88.38 102 GLN A CA 1
ATOM 879 C C . GLN A 1 102 ? -17.392 1.151 21.662 1.00 88.38 102 GLN A C 1
ATOM 881 O O . GLN A 1 102 ? -17.533 0.268 20.812 1.00 88.38 102 GLN A O 1
ATOM 886 N N . LEU A 1 103 ? -16.200 1.713 21.885 1.00 87.44 103 LEU A N 1
ATOM 887 C CA . LEU A 1 103 ? -14.979 1.284 21.215 1.00 87.44 103 LEU A CA 1
ATOM 888 C C . LEU A 1 103 ? -14.438 0.016 21.885 1.00 87.44 103 LEU A C 1
ATOM 890 O O . LEU A 1 103 ? -13.615 0.041 22.805 1.00 87.44 103 LEU A O 1
ATOM 894 N N . SER A 1 104 ? -14.908 -1.129 21.391 1.00 88.75 104 SER A N 1
ATOM 895 C CA . SER A 1 104 ? -14.322 -2.423 21.745 1.00 88.75 104 SER A CA 1
ATOM 896 C C . SER A 1 104 ? -12.845 -2.487 21.334 1.00 88.75 104 SER A C 1
ATOM 898 O O . SER A 1 104 ? -12.406 -1.817 20.399 1.00 88.75 104 SER A O 1
ATOM 900 N N . ILE A 1 105 ? -12.068 -3.331 22.012 1.00 79.31 105 ILE A N 1
ATOM 901 C CA . ILE A 1 105 ? -10.644 -3.525 21.691 1.00 79.31 105 ILE A CA 1
ATOM 902 C C . ILE A 1 105 ? -10.477 -4.054 20.267 1.00 79.31 105 ILE A C 1
ATOM 904 O O . ILE A 1 105 ? -9.634 -3.556 19.529 1.00 79.31 105 ILE A O 1
ATOM 908 N N . ILE A 1 106 ? -11.348 -4.978 19.851 1.00 82.50 106 ILE A N 1
ATOM 909 C CA . ILE A 1 106 ? -11.376 -5.507 18.485 1.00 82.50 106 ILE A CA 1
ATOM 910 C C . ILE A 1 106 ? -11.579 -4.363 17.483 1.00 82.50 106 ILE A C 1
ATOM 912 O O . ILE A 1 106 ? -10.804 -4.235 16.538 1.00 82.50 106 ILE A O 1
ATOM 916 N N . ALA A 1 107 ? -12.564 -3.487 17.713 1.00 84.06 107 ALA A N 1
ATOM 917 C CA . ALA A 1 107 ? -12.787 -2.311 16.871 1.00 84.06 107 ALA A CA 1
ATOM 918 C C . ALA A 1 107 ? -11.552 -1.396 16.833 1.00 84.06 107 ALA A C 1
ATOM 920 O O . ALA A 1 107 ? -11.133 -0.985 15.754 1.00 84.06 107 ALA A O 1
ATOM 921 N N . GLY A 1 108 ? -10.915 -1.143 17.982 1.00 81.44 108 GLY A N 1
ATOM 922 C CA . GLY A 1 108 ? -9.657 -0.396 18.066 1.00 81.44 108 GLY A CA 1
ATOM 923 C C . GLY A 1 108 ? -8.541 -1.004 17.208 1.00 81.44 108 GLY A C 1
ATOM 924 O O . GLY A 1 108 ? -7.912 -0.295 16.422 1.00 81.44 108 GLY A O 1
ATOM 925 N N . THR A 1 109 ? -8.348 -2.325 17.271 1.00 77.44 109 THR A N 1
ATOM 926 C CA . THR A 1 109 ? -7.386 -3.049 16.425 1.00 77.44 109 THR A CA 1
ATOM 927 C C . THR A 1 109 ? -7.716 -2.910 14.937 1.00 77.44 109 THR A C 1
ATOM 929 O O . THR A 1 109 ? -6.816 -2.655 14.136 1.00 77.44 109 THR A O 1
ATOM 932 N N . PHE A 1 110 ? -8.992 -3.013 14.547 1.00 81.62 110 PHE A N 1
ATOM 933 C CA . PHE A 1 110 ? -9.412 -2.801 13.158 1.00 81.62 110 PHE A CA 1
ATOM 934 C C . PHE A 1 110 ? -9.165 -1.366 12.682 1.00 81.62 110 PHE A C 1
ATOM 936 O O . PHE A 1 110 ? -8.719 -1.185 11.550 1.00 81.62 110 PHE A O 1
ATOM 943 N N . ILE A 1 111 ? -9.406 -0.353 13.522 1.00 83.38 111 ILE A N 1
ATOM 944 C CA . ILE A 1 111 ? -9.101 1.048 13.191 1.00 83.38 111 ILE A CA 1
ATOM 945 C C . ILE A 1 111 ? -7.594 1.220 12.971 1.00 83.38 111 ILE A C 1
ATOM 947 O O . ILE A 1 111 ? -7.200 1.818 11.971 1.00 83.38 111 ILE A O 1
ATOM 951 N N . LEU A 1 112 ? -6.749 0.672 13.852 1.00 79.19 112 LEU A N 1
ATOM 952 C CA . LEU A 1 112 ? -5.289 0.745 13.714 1.00 79.19 112 LEU A CA 1
ATOM 953 C C . LEU A 1 112 ? -4.798 0.054 12.437 1.00 79.19 112 LEU A C 1
ATOM 955 O O . LEU A 1 112 ? -4.014 0.634 11.684 1.00 79.19 112 LEU A O 1
ATOM 959 N N . LEU A 1 113 ? -5.290 -1.156 12.156 1.00 80.06 113 LEU A N 1
ATOM 960 C CA . LEU A 1 113 ? -4.948 -1.889 10.938 1.00 80.06 113 LEU A CA 1
ATOM 961 C C . LEU A 1 113 ? -5.398 -1.128 9.684 1.00 80.06 113 LEU A C 1
ATOM 963 O O . LEU A 1 113 ? -4.631 -0.985 8.732 1.00 80.06 113 LEU A O 1
ATOM 967 N N . PHE A 1 114 ? -6.625 -0.603 9.691 1.00 84.56 114 PHE A N 1
ATOM 968 C CA . PHE A 1 114 ? -7.153 0.198 8.593 1.00 84.56 114 PHE A CA 1
ATOM 969 C C . PHE A 1 114 ? -6.320 1.467 8.377 1.00 84.56 114 PHE A C 1
ATOM 971 O O . PHE A 1 114 ? -5.990 1.797 7.237 1.00 84.56 114 PHE A O 1
ATOM 978 N N . PHE A 1 115 ? -5.943 2.162 9.451 1.00 83.19 115 PHE A N 1
ATOM 979 C CA . PHE A 1 115 ? -5.097 3.350 9.383 1.00 83.19 115 PHE A CA 1
ATOM 980 C C . PHE A 1 115 ? -3.722 3.026 8.783 1.00 83.19 115 PHE A C 1
ATOM 982 O O . PHE A 1 115 ? -3.279 3.709 7.859 1.00 83.19 115 PHE A O 1
ATOM 989 N N . ALA A 1 116 ? -3.088 1.934 9.223 1.00 79.56 116 ALA A N 1
ATOM 990 C CA . ALA A 1 116 ? -1.821 1.465 8.669 1.00 79.56 116 ALA A CA 1
ATOM 991 C C . ALA A 1 116 ? -1.919 1.173 7.161 1.00 79.56 116 ALA A C 1
ATOM 993 O O . ALA A 1 116 ? -1.129 1.704 6.379 1.00 79.56 116 ALA A O 1
ATOM 994 N N . LEU A 1 117 ? -2.917 0.398 6.726 1.00 83.56 117 LEU A N 1
ATOM 995 C CA . LEU A 1 117 ? -3.139 0.102 5.304 1.00 83.56 117 LEU A CA 1
ATOM 996 C C . LEU A 1 117 ? -3.437 1.364 4.484 1.00 83.56 117 LEU A C 1
ATOM 998 O O . LEU A 1 117 ? -2.947 1.528 3.360 1.00 83.56 117 LEU A O 1
ATOM 1002 N N . SER A 1 118 ? -4.211 2.282 5.054 1.00 86.56 118 SER A N 1
ATOM 1003 C CA . SER A 1 118 ? -4.557 3.527 4.382 1.00 86.56 118 SER A CA 1
ATOM 1004 C C . SER A 1 118 ? -3.344 4.441 4.243 1.00 86.56 118 SER A C 1
ATOM 1006 O O . SER A 1 118 ? -3.158 5.020 3.179 1.00 86.56 118 SER A O 1
ATOM 1008 N N . SER A 1 119 ? -2.448 4.494 5.235 1.00 82.38 119 SER A N 1
ATOM 1009 C CA . SER A 1 119 ? -1.190 5.248 5.140 1.00 82.38 119 SER A CA 1
ATOM 1010 C C . SER A 1 119 ? -0.327 4.793 3.954 1.00 82.38 119 SER A C 1
ATOM 1012 O O . SER A 1 119 ? 0.094 5.624 3.151 1.00 82.38 119 SER A O 1
ATOM 1014 N N . ILE A 1 120 ? -0.167 3.477 3.758 1.00 82.06 120 ILE A N 1
ATOM 1015 C CA . ILE A 1 120 ? 0.573 2.894 2.623 1.00 82.06 120 ILE A CA 1
ATOM 1016 C C . ILE A 1 120 ? -0.066 3.317 1.296 1.00 82.06 120 ILE A C 1
ATOM 1018 O O . ILE A 1 120 ? 0.621 3.666 0.326 1.00 82.06 120 ILE A O 1
ATOM 1022 N N . THR A 1 121 ? -1.396 3.299 1.257 1.00 88.00 121 THR A N 1
ATOM 1023 C CA . THR A 1 121 ? -2.173 3.687 0.081 1.00 88.00 121 THR A CA 1
ATOM 1024 C C . THR A 1 121 ? -2.008 5.177 -0.223 1.00 88.00 121 THR A C 1
ATOM 1026 O O . THR A 1 121 ? -1.706 5.535 -1.359 1.00 88.00 121 THR A O 1
ATOM 1029 N N . VAL A 1 122 ? -2.114 6.047 0.784 1.00 87.12 122 VAL A N 1
ATOM 1030 C CA . VAL A 1 122 ? -1.914 7.498 0.658 1.00 87.12 122 VAL A CA 1
ATOM 1031 C C . VAL A 1 122 ? -0.498 7.815 0.177 1.00 87.12 122 VAL A C 1
ATOM 1033 O O . VAL A 1 122 ? -0.320 8.585 -0.766 1.00 87.12 122 VAL A O 1
ATOM 1036 N N . THR A 1 123 ? 0.524 7.161 0.734 1.00 83.62 123 THR A N 1
ATOM 1037 C CA . THR A 1 123 ? 1.904 7.287 0.246 1.00 83.62 123 THR A CA 1
ATOM 1038 C C . THR A 1 123 ? 2.021 6.881 -1.227 1.00 83.62 123 THR A C 1
ATOM 1040 O O . THR A 1 123 ? 2.735 7.516 -2.007 1.00 83.62 123 THR A O 1
ATOM 1043 N N . THR A 1 124 ? 1.312 5.831 -1.636 1.00 85.06 124 THR A N 1
ATOM 1044 C CA . THR A 1 124 ? 1.290 5.364 -3.027 1.00 85.06 124 THR A CA 1
ATOM 1045 C C . THR A 1 124 ? 0.605 6.359 -3.962 1.00 85.06 124 THR A C 1
ATOM 1047 O O . THR A 1 124 ? 1.153 6.654 -5.021 1.00 85.06 124 THR A O 1
ATOM 1050 N N . ILE A 1 125 ? -0.519 6.943 -3.544 1.00 89.69 125 ILE A N 1
ATOM 1051 C CA . ILE A 1 125 ? -1.220 8.022 -4.254 1.00 89.69 125 ILE A CA 1
ATOM 1052 C C . ILE A 1 125 ? -0.272 9.202 -4.501 1.00 89.69 125 ILE A C 1
ATOM 1054 O O . ILE A 1 125 ? -0.109 9.628 -5.643 1.00 89.69 125 ILE A O 1
ATOM 1058 N N . PHE A 1 126 ? 0.426 9.681 -3.466 1.00 86.88 126 PHE A N 1
ATOM 1059 C CA . PHE A 1 126 ? 1.395 10.771 -3.624 1.00 86.88 126 PHE A CA 1
ATOM 1060 C C . PHE A 1 126 ? 2.579 10.385 -4.516 1.00 86.88 126 PHE A C 1
ATOM 1062 O O . PHE A 1 126 ? 3.027 11.198 -5.322 1.00 86.88 126 PHE A O 1
ATOM 1069 N N . THR A 1 127 ? 3.046 9.135 -4.442 1.00 82.75 127 THR A N 1
ATOM 1070 C CA . THR A 1 127 ? 4.089 8.634 -5.351 1.00 82.75 127 THR A CA 1
ATOM 1071 C C . THR A 1 127 ? 3.635 8.747 -6.810 1.00 82.75 127 THR A C 1
ATOM 1073 O O . THR A 1 127 ? 4.381 9.253 -7.646 1.00 82.75 127 THR A O 1
ATOM 1076 N N . PHE A 1 128 ? 2.404 8.326 -7.123 1.00 87.56 128 PHE A N 1
ATOM 1077 C CA . PHE A 1 128 ? 1.851 8.461 -8.471 1.00 87.56 128 PHE A CA 1
ATOM 1078 C C . PHE A 1 128 ? 1.673 9.925 -8.880 1.00 87.56 128 PHE A C 1
ATOM 1080 O O . PHE A 1 128 ? 1.994 10.269 -10.009 1.00 87.56 128 PHE A O 1
ATOM 1087 N N . ILE A 1 129 ? 1.240 10.812 -7.982 1.00 89.44 129 ILE A N 1
ATOM 1088 C CA . ILE A 1 129 ? 1.098 12.243 -8.293 1.00 89.44 129 ILE A CA 1
ATOM 1089 C C . ILE A 1 129 ? 2.440 12.876 -8.681 1.00 89.44 129 ILE A C 1
ATOM 1091 O O . ILE A 1 129 ? 2.505 13.584 -9.685 1.00 89.44 129 ILE A O 1
ATOM 1095 N N . TYR A 1 130 ? 3.496 12.629 -7.903 1.00 86.12 130 TYR A N 1
ATOM 1096 C CA . TYR A 1 130 ? 4.753 13.371 -8.035 1.00 86.12 130 TYR A CA 1
ATOM 1097 C C . TYR A 1 130 ? 5.797 12.709 -8.937 1.00 86.12 130 TYR A C 1
ATOM 1099 O O . TYR A 1 130 ? 6.673 13.400 -9.447 1.00 86.12 130 TYR A O 1
ATOM 1107 N N . LYS A 1 131 ? 5.748 11.385 -9.128 1.00 83.88 131 LYS A N 1
ATOM 1108 C CA . LYS A 1 131 ? 6.837 10.633 -9.780 1.00 83.88 131 LYS A CA 1
ATOM 1109 C C . LYS A 1 131 ? 6.392 9.832 -11.009 1.00 83.88 131 LYS A C 1
ATOM 1111 O O . LYS A 1 131 ? 7.155 9.002 -11.498 1.00 83.88 131 LYS A O 1
ATOM 1116 N N . ILE A 1 132 ? 5.190 10.064 -11.547 1.00 88.62 132 ILE A N 1
ATOM 1117 C CA . ILE A 1 132 ? 4.640 9.268 -12.663 1.00 88.62 132 ILE A CA 1
ATOM 1118 C C . ILE A 1 132 ? 5.534 9.225 -13.906 1.00 88.62 132 ILE A C 1
ATOM 1120 O O . ILE A 1 132 ? 5.670 8.172 -14.529 1.00 88.62 132 ILE A O 1
ATOM 1124 N N . GLU A 1 133 ? 6.168 10.341 -14.261 1.00 87.75 133 GLU A N 1
ATOM 1125 C CA . GLU A 1 133 ? 7.031 10.419 -15.441 1.00 87.75 133 GLU A CA 1
ATOM 1126 C C . GLU A 1 133 ? 8.274 9.546 -15.273 1.00 87.75 133 GLU A C 1
ATOM 1128 O O . GLU A 1 133 ? 8.590 8.743 -16.156 1.00 87.75 133 GLU A O 1
ATOM 1133 N N . SER A 1 134 ? 8.910 9.622 -14.099 1.00 80.75 134 SER A N 1
ATOM 1134 C CA . SER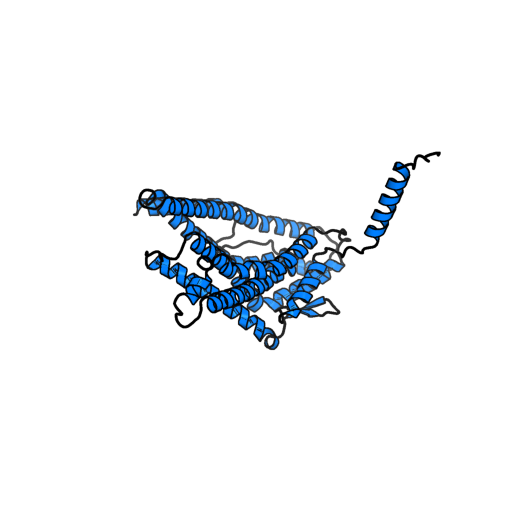 A 1 134 ? 10.017 8.746 -13.717 1.00 80.75 134 SER A CA 1
ATOM 1135 C C . SER A 1 134 ? 9.594 7.279 -13.770 1.00 80.75 134 SER A C 1
ATOM 1137 O O . SER A 1 134 ? 10.310 6.453 -14.333 1.00 80.75 134 SER A O 1
ATOM 1139 N N . LEU A 1 135 ? 8.398 6.944 -13.270 1.00 81.31 135 LEU A N 1
ATOM 1140 C CA . LEU A 1 135 ? 7.872 5.576 -13.326 1.00 81.31 135 LEU A CA 1
ATOM 1141 C C . LEU A 1 135 ? 7.689 5.077 -14.764 1.00 81.31 135 LEU A C 1
ATOM 1143 O O . LEU A 1 135 ? 8.133 3.972 -15.088 1.00 81.31 135 LEU A O 1
ATOM 1147 N N . CYS A 1 136 ? 7.099 5.886 -15.647 1.00 88.50 136 CYS A N 1
ATOM 1148 C CA . CYS A 1 136 ? 6.894 5.518 -17.050 1.00 88.50 136 CYS A CA 1
ATOM 1149 C C . CYS A 1 136 ? 8.225 5.386 -17.805 1.00 88.50 136 CYS A C 1
ATOM 1151 O O . CYS A 1 136 ? 8.428 4.430 -18.557 1.00 88.50 136 CYS A O 1
ATOM 1153 N N . PHE A 1 137 ? 9.168 6.310 -17.586 1.00 83.62 137 PHE A N 1
ATOM 1154 C CA . PHE A 1 137 ? 10.516 6.241 -18.156 1.00 83.62 137 PHE A CA 1
ATOM 1155 C C . PHE A 1 137 ? 11.231 4.944 -17.769 1.00 83.62 137 PHE A C 1
ATOM 1157 O O . PHE A 1 137 ? 11.793 4.255 -18.623 1.00 83.62 137 PHE A O 1
ATOM 1164 N N . VAL A 1 138 ? 11.172 4.576 -16.492 1.00 76.31 138 VAL A N 1
ATOM 1165 C CA . VAL A 1 138 ? 11.782 3.346 -15.987 1.00 76.31 138 VAL A CA 1
ATOM 1166 C C . VAL A 1 138 ? 11.146 2.133 -16.640 1.00 76.31 138 VAL A C 1
ATOM 1168 O O . VAL A 1 138 ? 11.857 1.331 -17.241 1.00 76.31 138 VAL A O 1
ATOM 1171 N N . CYS A 1 139 ? 9.819 2.023 -16.606 1.00 81.19 139 CYS A N 1
ATOM 1172 C CA . CYS A 1 139 ? 9.118 0.880 -17.181 1.00 81.19 139 CYS A CA 1
ATOM 1173 C C . CYS A 1 139 ? 9.445 0.675 -18.675 1.00 81.19 139 CYS A C 1
ATOM 1175 O O . CYS A 1 139 ? 9.668 -0.465 -19.091 1.00 81.19 139 CYS A O 1
ATOM 1177 N N . ARG A 1 140 ? 9.570 1.756 -19.464 1.00 86.12 140 ARG A N 1
ATOM 1178 C CA . ARG A 1 140 ? 10.014 1.688 -20.872 1.00 86.12 140 ARG A CA 1
ATOM 1179 C C . ARG A 1 140 ? 11.422 1.107 -21.018 1.00 86.12 140 ARG A C 1
ATOM 1181 O O . ARG A 1 140 ? 11.628 0.159 -21.775 1.00 86.12 140 ARG A O 1
ATOM 1188 N N . ASN A 1 141 ? 12.390 1.608 -20.251 1.00 78.12 141 ASN A N 1
ATOM 1189 C CA . ASN A 1 141 ? 13.767 1.106 -20.309 1.00 78.12 141 ASN A CA 1
ATOM 1190 C C . ASN A 1 141 ? 13.871 -0.370 -19.898 1.00 78.12 141 ASN A C 1
ATOM 1192 O O . ASN A 1 141 ? 14.602 -1.144 -20.518 1.00 78.12 141 ASN A O 1
ATOM 1196 N N . LEU A 1 142 ? 13.107 -0.785 -18.886 1.00 71.94 142 LEU A N 1
ATOM 1197 C CA . LEU A 1 142 ? 13.093 -2.172 -18.418 1.00 71.94 142 LEU A CA 1
ATOM 1198 C C . LEU A 1 142 ? 12.585 -3.143 -19.479 1.00 71.94 142 LEU A C 1
ATOM 1200 O O . LEU A 1 142 ? 13.159 -4.217 -19.678 1.00 71.94 142 LEU A O 1
ATOM 1204 N N . LYS A 1 143 ? 11.524 -2.755 -20.182 1.00 80.94 143 LYS A N 1
ATOM 1205 C CA . LYS A 1 143 ? 10.978 -3.527 -21.294 1.00 80.94 143 LYS A CA 1
ATOM 1206 C C . LYS A 1 143 ? 12.019 -3.712 -22.404 1.00 80.94 143 LYS A C 1
ATOM 1208 O O . LYS A 1 143 ? 12.222 -4.835 -22.861 1.00 80.94 143 LYS A O 1
ATOM 1213 N N . ASN A 1 144 ? 12.764 -2.659 -22.741 1.00 79.88 144 ASN A N 1
ATOM 1214 C CA . ASN A 1 144 ? 13.843 -2.727 -23.733 1.00 79.88 144 ASN A CA 1
ATOM 1215 C C . ASN A 1 144 ? 14.981 -3.668 -23.299 1.00 79.88 144 ASN A C 1
ATOM 1217 O O . ASN A 1 144 ? 15.548 -4.391 -24.121 1.00 79.88 144 ASN A O 1
ATOM 1221 N N . MET A 1 145 ? 15.279 -3.732 -21.995 1.00 67.69 145 MET A N 1
ATOM 1222 C CA . MET A 1 145 ? 16.274 -4.663 -21.454 1.00 67.69 145 MET A CA 1
ATOM 1223 C C . MET A 1 145 ? 15.840 -6.129 -21.531 1.00 67.69 145 MET A C 1
ATOM 1225 O O . MET A 1 145 ? 16.688 -6.995 -21.752 1.00 67.69 145 MET A O 1
ATOM 1229 N N . LYS A 1 146 ? 14.545 -6.425 -21.362 1.00 72.06 146 LYS A N 1
ATOM 1230 C CA . LYS A 1 146 ? 14.024 -7.800 -21.425 1.00 72.06 146 LYS A CA 1
ATOM 1231 C C . LYS A 1 146 ? 14.279 -8.447 -22.789 1.00 72.06 146 LYS A C 1
ATOM 1233 O O . LYS A 1 146 ? 14.591 -9.633 -22.835 1.00 72.06 146 LYS A O 1
ATOM 1238 N N . ASN A 1 147 ? 14.234 -7.665 -23.867 1.00 72.25 147 ASN A N 1
ATOM 1239 C CA . ASN A 1 147 ? 14.469 -8.151 -25.232 1.00 72.25 147 ASN A CA 1
ATOM 1240 C C . ASN A 1 147 ? 15.898 -8.685 -25.462 1.00 72.25 147 ASN A C 1
ATOM 1242 O O . ASN A 1 147 ? 16.146 -9.332 -26.471 1.00 72.25 147 ASN A O 1
ATOM 1246 N N . HIS A 1 148 ? 16.824 -8.448 -24.526 1.00 67.44 148 HIS A N 1
ATOM 1247 C CA . HIS A 1 148 ? 18.227 -8.867 -24.617 1.00 67.44 148 HIS A CA 1
ATOM 1248 C C . HIS A 1 148 ? 18.574 -10.025 -23.658 1.00 67.44 148 HIS A C 1
ATOM 1250 O O . HIS A 1 148 ? 19.735 -10.416 -23.565 1.00 67.44 148 HIS A O 1
ATOM 1256 N N . GLY A 1 149 ? 17.604 -10.536 -22.889 1.00 62.72 149 GLY A N 1
ATOM 1257 C CA . GLY A 1 149 ? 17.829 -11.510 -21.818 1.00 62.72 149 GLY A CA 1
ATOM 1258 C C . GLY A 1 149 ? 17.397 -12.939 -22.159 1.00 62.72 149 GLY A C 1
ATOM 1259 O O . GLY A 1 149 ? 16.484 -13.159 -22.950 1.00 62.72 149 GLY A O 1
ATOM 1260 N N . HIS A 1 150 ? 18.049 -13.910 -21.511 1.00 57.69 150 HIS A N 1
ATOM 1261 C CA . HIS A 1 150 ? 17.791 -15.355 -21.579 1.00 57.69 150 HIS A CA 1
ATOM 1262 C C . HIS A 1 150 ? 16.302 -15.752 -21.650 1.00 57.69 150 HIS A C 1
ATOM 1264 O O . HIS A 1 150 ? 15.453 -15.179 -20.964 1.00 57.69 150 HIS A O 1
ATOM 1270 N N . LYS A 1 151 ? 16.013 -16.830 -22.400 1.00 68.44 151 LYS A N 1
ATOM 1271 C CA . LYS A 1 151 ? 14.699 -17.496 -22.447 1.00 68.44 151 LYS A CA 1
ATOM 1272 C C . LYS A 1 151 ? 14.195 -17.788 -21.024 1.00 68.44 151 LYS A C 1
ATOM 1274 O O . LYS A 1 151 ? 14.749 -18.625 -20.313 1.00 68.44 151 LYS A O 1
ATOM 1279 N N . VAL A 1 152 ? 13.144 -17.081 -20.611 1.00 61.09 152 VAL A N 1
ATOM 1280 C CA . VAL A 1 152 ? 12.499 -17.236 -19.298 1.00 61.09 152 VAL A CA 1
ATOM 1281 C C . VAL A 1 152 ? 11.782 -18.590 -19.246 1.00 61.09 152 VAL A C 1
ATOM 1283 O O . VAL A 1 152 ? 11.101 -18.972 -20.197 1.00 61.09 152 VAL A O 1
ATOM 1286 N N . LYS A 1 153 ? 11.935 -19.329 -18.140 1.00 66.56 153 LYS A N 1
ATOM 1287 C CA . LYS A 1 153 ? 11.230 -20.603 -17.915 1.00 66.56 153 LYS A CA 1
ATOM 1288 C C . LYS A 1 153 ? 9.706 -20.396 -17.958 1.00 66.56 153 LYS A C 1
ATOM 1290 O O . LYS A 1 153 ? 9.202 -19.358 -17.544 1.00 66.56 153 LYS A O 1
ATOM 1295 N N . ARG A 1 154 ? 8.973 -21.416 -18.421 1.00 62.00 154 ARG A N 1
ATOM 1296 C CA . ARG A 1 154 ? 7.516 -21.377 -18.680 1.00 62.00 154 ARG A CA 1
ATOM 1297 C C . ARG A 1 154 ? 6.653 -21.060 -17.443 1.00 62.00 154 ARG A C 1
ATOM 1299 O O . ARG A 1 154 ? 5.536 -20.583 -17.603 1.00 62.00 154 ARG A O 1
ATOM 1306 N N . ILE A 1 155 ? 7.164 -21.303 -16.233 1.00 72.50 155 ILE A N 1
ATOM 1307 C CA . ILE A 1 155 ? 6.492 -20.997 -14.962 1.00 72.50 155 ILE A CA 1
ATOM 1308 C C . ILE A 1 155 ? 7.407 -20.089 -14.140 1.00 72.50 155 ILE A C 1
ATOM 1310 O O . ILE A 1 155 ? 8.475 -20.510 -13.692 1.00 72.50 155 ILE A O 1
ATOM 1314 N N . ASP A 1 156 ? 6.976 -18.844 -13.950 1.00 81.62 156 ASP A N 1
ATOM 1315 C CA . ASP A 1 156 ? 7.650 -17.856 -13.114 1.00 81.62 156 ASP A CA 1
ATOM 1316 C C . ASP A 1 156 ? 6.873 -17.725 -11.797 1.00 81.62 156 ASP A C 1
ATOM 1318 O O . ASP A 1 156 ? 5.710 -17.320 -11.792 1.00 81.62 156 ASP A O 1
ATOM 1322 N N . ARG A 1 157 ? 7.506 -18.070 -10.667 1.00 79.94 157 ARG A N 1
ATOM 1323 C CA . ARG A 1 157 ? 6.888 -17.949 -9.332 1.00 79.94 157 ARG A CA 1
ATOM 1324 C C . ARG A 1 157 ? 6.438 -16.514 -9.046 1.00 79.94 157 ARG A C 1
ATOM 1326 O O . ARG A 1 157 ? 5.413 -16.322 -8.400 1.00 79.94 157 ARG A O 1
ATOM 1333 N N . VAL A 1 158 ? 7.167 -15.519 -9.562 1.00 79.25 158 VAL A N 1
ATOM 1334 C CA . VAL A 1 158 ? 6.797 -14.101 -9.441 1.00 79.25 158 VAL A CA 1
ATOM 1335 C C . VAL A 1 158 ? 5.521 -13.821 -10.226 1.00 79.25 158 VAL A C 1
ATOM 1337 O O . VAL A 1 158 ? 4.640 -13.112 -9.752 1.00 79.25 158 VAL A O 1
ATOM 1340 N N . GLY A 1 159 ? 5.387 -14.414 -11.413 1.00 85.50 159 GLY A N 1
ATOM 1341 C CA . GLY A 1 159 ? 4.196 -14.246 -12.232 1.00 85.50 159 GLY A CA 1
ATOM 1342 C C . GLY A 1 159 ? 2.973 -14.902 -11.602 1.00 85.50 159 GLY A C 1
ATOM 1343 O O . GLY A 1 159 ? 1.905 -14.298 -11.611 1.00 85.50 159 GLY A O 1
ATOM 1344 N N . LEU A 1 160 ? 3.125 -16.077 -10.983 1.00 87.31 160 LEU A N 1
ATOM 1345 C CA . LEU A 1 160 ? 2.047 -16.711 -10.220 1.00 87.31 160 LEU A CA 1
ATOM 1346 C C . LEU A 1 160 ? 1.605 -15.841 -9.034 1.00 87.31 160 LEU A C 1
ATOM 1348 O O . LEU A 1 160 ? 0.413 -15.595 -8.883 1.00 87.31 160 LEU A O 1
ATOM 1352 N N . LEU A 1 161 ? 2.554 -15.318 -8.249 1.00 85.12 161 LEU A N 1
ATOM 1353 C CA . LEU A 1 161 ? 2.259 -14.398 -7.144 1.00 85.12 161 LEU A CA 1
ATOM 1354 C C . LEU A 1 161 ? 1.448 -13.188 -7.627 1.00 85.12 161 LEU A C 1
ATOM 1356 O O . LEU A 1 161 ? 0.447 -12.824 -7.019 1.00 85.12 161 LEU A O 1
ATOM 1360 N N . PHE A 1 162 ? 1.856 -12.590 -8.743 1.00 86.88 162 PHE A N 1
ATOM 1361 C CA . PHE A 1 162 ? 1.179 -11.444 -9.340 1.00 86.88 162 PHE A CA 1
ATOM 1362 C C . PHE A 1 162 ? -0.245 -11.759 -9.804 1.00 86.88 162 PHE A C 1
ATOM 1364 O O . PHE A 1 162 ? -1.147 -10.960 -9.571 1.00 86.88 162 PHE A O 1
ATOM 1371 N N . HIS A 1 163 ? -0.479 -12.937 -10.381 1.00 91.81 163 HIS A N 1
ATOM 1372 C CA . HIS A 1 163 ? -1.835 -13.381 -10.707 1.00 91.81 163 HIS A CA 1
ATOM 1373 C C . HIS A 1 163 ? -2.690 -13.584 -9.448 1.00 91.81 163 HIS A C 1
ATOM 1375 O O . HIS A 1 163 ? -3.843 -13.157 -9.421 1.00 91.81 163 HIS A O 1
ATOM 1381 N N . SER A 1 164 ? -2.126 -14.160 -8.383 1.00 87.94 164 SER A N 1
ATOM 1382 C CA . SER A 1 164 ? -2.831 -14.305 -7.104 1.00 87.94 164 SER A CA 1
ATOM 1383 C C . SER A 1 164 ? -3.186 -12.954 -6.480 1.00 87.94 164 SER A C 1
ATOM 1385 O O . SER A 1 164 ? -4.267 -12.815 -5.918 1.00 87.94 164 SER A O 1
ATOM 1387 N N . LEU A 1 165 ? -2.330 -11.934 -6.615 1.00 88.38 165 LEU A N 1
ATOM 1388 C CA . LEU A 1 165 ? -2.639 -10.576 -6.148 1.00 88.38 165 LEU A CA 1
ATOM 1389 C C . LEU A 1 165 ? -3.833 -9.962 -6.888 1.00 88.38 165 LEU A C 1
ATOM 1391 O O . LEU A 1 165 ? -4.642 -9.286 -6.259 1.00 88.38 165 LEU A O 1
ATOM 1395 N N . ILE A 1 166 ? -3.982 -10.224 -8.191 1.00 92.31 166 ILE A N 1
ATOM 1396 C CA . ILE A 1 166 ? -5.162 -9.789 -8.958 1.00 92.31 166 ILE A CA 1
ATOM 1397 C C . ILE A 1 166 ? -6.421 -10.479 -8.422 1.00 92.31 166 ILE A C 1
ATOM 1399 O O . ILE A 1 166 ? -7.441 -9.825 -8.234 1.00 92.31 166 ILE A O 1
ATOM 1403 N N . LEU A 1 167 ? -6.352 -11.779 -8.120 1.00 93.06 167 LEU A N 1
ATOM 1404 C CA . LEU A 1 167 ? -7.482 -12.503 -7.531 1.00 93.06 167 LEU A CA 1
ATOM 1405 C C . LEU A 1 167 ? -7.861 -11.942 -6.153 1.00 93.06 167 LEU A C 1
ATOM 1407 O O . LEU A 1 167 ? -9.033 -11.671 -5.903 1.00 93.06 167 LEU A O 1
ATOM 1411 N N . ILE A 1 168 ? -6.875 -11.721 -5.278 1.00 91.06 168 ILE A N 1
ATOM 1412 C CA . ILE A 1 168 ? -7.091 -11.112 -3.956 1.00 91.06 168 ILE A CA 1
ATOM 1413 C C . ILE A 1 168 ? -7.748 -9.743 -4.111 1.00 91.06 168 ILE A C 1
ATOM 1415 O O . ILE A 1 168 ? -8.685 -9.429 -3.388 1.00 91.06 168 ILE A O 1
ATOM 1419 N N . LEU A 1 169 ? -7.300 -8.946 -5.077 1.00 93.62 169 LEU A N 1
ATOM 1420 C CA . LEU A 1 169 ? -7.854 -7.626 -5.331 1.00 93.62 169 LEU A CA 1
ATOM 1421 C C . LEU A 1 169 ? -9.331 -7.651 -5.741 1.00 93.62 169 LEU A C 1
ATOM 1423 O O . LEU A 1 169 ? -10.076 -6.749 -5.373 1.00 93.62 169 LEU A O 1
ATOM 1427 N N . VAL A 1 170 ? -9.753 -8.668 -6.493 1.00 94.25 170 VAL A N 1
ATOM 1428 C CA . VAL A 1 170 ? -11.156 -8.846 -6.894 1.00 94.25 170 VAL A CA 1
ATOM 1429 C C . VAL A 1 170 ? -12.009 -9.316 -5.715 1.00 94.25 170 VAL A C 1
ATOM 1431 O O . VAL A 1 170 ? -13.129 -8.844 -5.541 1.00 94.25 170 VAL A O 1
ATOM 1434 N N . LEU A 1 171 ? -11.490 -10.239 -4.903 1.00 95.56 171 LEU A N 1
ATOM 1435 C CA . LEU A 1 171 ? -12.254 -10.884 -3.832 1.00 95.56 171 LEU A CA 1
ATOM 1436 C C . LEU A 1 171 ? -12.309 -10.067 -2.536 1.00 95.56 171 LEU A C 1
ATOM 1438 O O . LEU A 1 171 ? -13.317 -10.102 -1.831 1.00 95.56 171 LEU A O 1
ATOM 1442 N N . LEU A 1 172 ? -11.243 -9.337 -2.202 1.00 93.56 172 LEU A N 1
ATOM 1443 C CA . LEU A 1 172 ? -11.115 -8.658 -0.914 1.00 93.56 172 LEU A CA 1
ATOM 1444 C C . LEU A 1 172 ? -12.159 -7.544 -0.706 1.00 93.56 172 LEU A C 1
ATOM 1446 O O . LEU A 1 172 ? -12.729 -7.507 0.382 1.00 93.56 172 LEU A O 1
ATOM 1450 N N . PRO A 1 173 ? -12.471 -6.668 -1.681 1.00 95.88 173 PRO A N 1
ATOM 1451 C CA . PRO A 1 173 ? -13.431 -5.582 -1.473 1.00 95.88 173 PRO A CA 1
ATOM 1452 C C . PRO A 1 173 ? -14.866 -6.057 -1.196 1.00 95.88 173 PRO A C 1
ATOM 1454 O O . PRO A 1 173 ? -15.449 -5.575 -0.221 1.00 95.88 173 PRO A O 1
ATOM 1457 N N . PRO A 1 174 ? -15.431 -7.040 -1.934 1.00 96.44 174 PRO A N 1
ATOM 1458 C CA . PRO A 1 174 ? -16.692 -7.672 -1.551 1.00 96.44 174 PRO A CA 1
ATOM 1459 C C . PRO A 1 174 ? -16.656 -8.244 -0.131 1.00 96.44 174 PRO A C 1
ATOM 1461 O O . PRO A 1 174 ? -17.521 -7.913 0.675 1.00 96.44 174 PRO A O 1
ATOM 1464 N N . ILE A 1 175 ? -15.629 -9.033 0.210 1.00 93.44 175 ILE A N 1
ATOM 1465 C CA . ILE A 1 175 ? -15.511 -9.665 1.534 1.00 93.44 175 ILE A CA 1
ATOM 1466 C C . ILE A 1 175 ? -15.446 -8.606 2.642 1.00 93.44 175 ILE A C 1
ATOM 1468 O O . ILE A 1 175 ? -16.186 -8.686 3.620 1.00 93.44 175 ILE A O 1
ATOM 1472 N N . ALA A 1 176 ? -14.612 -7.577 2.478 1.00 92.69 176 ALA A N 1
ATOM 1473 C CA . ALA A 1 176 ? -14.487 -6.486 3.440 1.00 92.69 176 ALA A CA 1
ATOM 1474 C C . ALA A 1 176 ? -15.801 -5.704 3.589 1.00 92.69 176 ALA A C 1
ATOM 1476 O O . ALA A 1 176 ? -16.180 -5.330 4.700 1.00 92.69 176 ALA A O 1
ATOM 1477 N N . SER A 1 177 ? -16.532 -5.499 2.488 1.00 96.50 177 SER A N 1
ATOM 1478 C CA . SER A 1 177 ? -17.817 -4.798 2.498 1.00 96.50 177 SER A CA 1
ATOM 1479 C C . SER A 1 177 ? -18.930 -5.549 3.235 1.00 96.50 177 SER A C 1
ATOM 1481 O O . SER A 1 177 ? -19.893 -4.913 3.649 1.00 96.50 177 SER A O 1
ATOM 1483 N N . LEU A 1 178 ? -18.793 -6.859 3.480 1.00 95.38 178 LEU A N 1
ATOM 1484 C CA . LEU A 1 178 ? -19.721 -7.625 4.326 1.00 95.38 178 LEU A CA 1
ATOM 1485 C C . LEU A 1 178 ? -19.500 -7.379 5.828 1.00 95.38 178 LEU A C 1
ATOM 1487 O O . LEU A 1 178 ? -20.374 -7.686 6.636 1.00 95.38 178 LEU A O 1
ATOM 1491 N N . GLY A 1 179 ? -18.366 -6.787 6.217 1.00 92.62 179 GLY A N 1
ATOM 1492 C CA . GLY A 1 179 ? -18.013 -6.533 7.616 1.00 92.62 179 GLY A CA 1
ATOM 1493 C C . GLY A 1 179 ? -19.100 -5.808 8.426 1.00 92.62 179 GLY A C 1
ATOM 1494 O O . GLY A 1 179 ? -19.455 -6.296 9.496 1.00 92.62 179 GLY A O 1
ATOM 1495 N N . PRO A 1 180 ? -19.684 -4.692 7.944 1.00 95.56 180 PRO A N 1
ATOM 1496 C CA . PRO A 1 180 ? -20.772 -4.005 8.643 1.00 95.56 180 PRO A CA 1
ATOM 1497 C C . PRO A 1 180 ? -22.036 -4.840 8.856 1.00 95.56 180 PRO A C 1
ATOM 1499 O O . PRO A 1 180 ? -22.737 -4.587 9.829 1.00 95.56 180 PRO A O 1
ATOM 1502 N N . TRP A 1 181 ? -22.329 -5.809 7.982 1.00 94.00 181 TRP A N 1
ATOM 1503 C CA . TRP A 1 181 ? -23.468 -6.716 8.156 1.00 94.00 181 TRP A CA 1
ATOM 1504 C C . TRP A 1 181 ? -23.206 -7.733 9.259 1.00 94.00 181 TRP A C 1
ATOM 1506 O O . TRP A 1 181 ? -24.060 -7.961 10.107 1.00 94.00 181 TRP A O 1
ATOM 1516 N N . LEU A 1 182 ? -22.012 -8.327 9.253 1.00 92.69 182 LEU A N 1
ATOM 1517 C CA . LEU A 1 182 ? -21.634 -9.350 10.226 1.00 92.69 182 LEU A CA 1
ATOM 1518 C C . LEU A 1 182 ? -21.405 -8.746 11.616 1.00 92.69 182 LEU A C 1
ATOM 1520 O O . LEU A 1 182 ? -21.785 -9.330 12.628 1.00 92.69 182 LEU A O 1
ATOM 1524 N N . HIS A 1 183 ? -20.789 -7.563 11.666 1.00 92.31 183 HIS A N 1
ATOM 1525 C CA . HIS A 1 183 ? -20.349 -6.922 12.901 1.00 92.31 183 HIS A CA 1
ATOM 1526 C C . HIS A 1 183 ? -20.521 -5.391 12.841 1.00 92.31 183 HIS A C 1
ATOM 1528 O O . HIS A 1 183 ? -19.541 -4.645 12.700 1.00 92.31 183 HIS A O 1
ATOM 1534 N N . PRO A 1 184 ? -21.758 -4.881 12.990 1.00 91.62 184 PRO A N 1
ATOM 1535 C CA . PRO A 1 184 ? -22.072 -3.468 12.784 1.00 91.62 184 PRO A CA 1
ATOM 1536 C C . PRO A 1 184 ? -21.349 -2.520 13.747 1.00 91.62 184 PRO A C 1
ATOM 1538 O O . PRO A 1 184 ? -21.093 -1.385 13.355 1.00 91.62 184 PRO A O 1
ATOM 1541 N N . ALA A 1 185 ? -20.957 -2.958 14.945 1.00 90.88 185 ALA A N 1
ATOM 1542 C CA . ALA A 1 185 ? -20.237 -2.126 15.918 1.00 90.88 185 ALA A CA 1
ATOM 1543 C C . ALA A 1 185 ? -18.700 -2.181 15.787 1.00 90.88 185 ALA A C 1
ATOM 1545 O O . ALA A 1 185 ? -18.004 -1.344 16.355 1.00 90.88 185 ALA A O 1
ATOM 1546 N N . ILE A 1 186 ? -18.147 -3.157 15.053 1.00 86.19 186 ILE A N 1
ATOM 1547 C CA . ILE A 1 186 ? -16.689 -3.371 14.996 1.00 86.19 186 ILE A CA 1
ATOM 1548 C C . ILE A 1 186 ? -16.036 -2.503 13.919 1.00 86.19 186 ILE A C 1
ATOM 1550 O O . ILE A 1 186 ? -14.914 -2.027 14.084 1.00 86.19 186 ILE A O 1
ATOM 1554 N N . HIS A 1 187 ? -16.726 -2.296 12.796 1.00 87.69 187 HIS A N 1
ATOM 1555 C CA . HIS A 1 187 ? -16.108 -1.647 11.648 1.00 87.69 187 HIS A CA 1
ATOM 1556 C C . HIS A 1 187 ? -15.921 -0.128 11.871 1.00 87.69 187 HIS A C 1
ATOM 1558 O O . HIS A 1 187 ? -16.902 0.532 12.222 1.00 87.69 187 HIS A O 1
ATOM 1564 N N . PRO A 1 188 ? -14.745 0.461 11.557 1.00 86.94 188 PRO A N 1
ATOM 1565 C CA . PRO A 1 188 ? -14.429 1.878 11.792 1.00 86.94 188 PRO A CA 1
ATOM 1566 C C . PRO A 1 188 ? -15.487 2.882 11.307 1.00 86.94 188 PRO A C 1
ATOM 1568 O O . PRO A 1 188 ? -15.752 3.888 11.959 1.00 86.94 188 PRO A O 1
ATOM 1571 N N . THR A 1 189 ? -16.154 2.601 10.185 1.00 93.00 189 THR A N 1
ATOM 1572 C CA . THR A 1 189 ? -17.216 3.476 9.649 1.00 93.00 189 THR A CA 1
ATOM 1573 C C . THR A 1 189 ? -18.443 3.587 10.560 1.00 93.00 189 THR A C 1
ATOM 1575 O O . THR A 1 189 ? -19.208 4.530 10.407 1.00 93.00 189 THR A O 1
ATOM 1578 N N . TYR A 1 190 ? -18.631 2.690 11.536 1.00 94.44 190 TYR A N 1
ATOM 1579 C CA . TYR A 1 190 ? -19.681 2.799 12.560 1.00 94.44 190 TYR A CA 1
ATOM 1580 C C . TYR A 1 190 ? -19.666 4.172 13.243 1.00 94.44 190 TYR A C 1
ATOM 1582 O O . TYR A 1 190 ? -20.700 4.828 13.352 1.00 94.44 190 TYR A O 1
ATOM 1590 N N . PHE A 1 191 ? -18.472 4.644 13.612 1.00 91.38 191 PHE A N 1
ATOM 1591 C CA . PHE A 1 191 ? -18.279 5.896 14.342 1.00 91.38 191 PHE A CA 1
ATOM 1592 C C . PHE A 1 191 ? -18.640 7.144 13.537 1.00 91.38 191 PHE A C 1
ATOM 1594 O O . PHE A 1 191 ? -18.781 8.213 14.122 1.00 91.38 191 PHE A O 1
ATOM 1601 N N . TRP A 1 192 ? -18.779 7.034 12.214 1.00 93.94 192 TRP A N 1
ATOM 1602 C CA . TRP A 1 192 ? -19.292 8.129 11.396 1.00 93.94 192 TRP A CA 1
ATOM 1603 C C . TRP A 1 192 ? -20.811 8.165 11.423 1.00 93.94 192 TRP A C 1
ATOM 1605 O O . TRP A 1 192 ? -21.390 9.235 11.525 1.00 93.94 192 TRP A O 1
ATOM 1615 N N . PHE A 1 193 ? -21.459 7.002 11.343 1.00 95.06 193 PHE A N 1
ATOM 1616 C CA . PHE A 1 193 ? -22.905 6.926 11.156 1.00 95.06 193 PHE A CA 1
ATOM 1617 C C . PHE A 1 193 ? -23.713 6.931 12.461 1.00 95.06 193 PHE A C 1
ATOM 1619 O O . PHE A 1 193 ? -24.924 7.155 12.420 1.00 95.06 193 PHE A O 1
ATOM 1626 N N . ARG A 1 194 ? -23.071 6.691 13.614 1.00 93.81 194 ARG A N 1
ATOM 1627 C CA . ARG A 1 194 ? -23.772 6.496 14.894 1.00 93.81 194 ARG A CA 1
ATOM 1628 C C . ARG A 1 194 ? -24.608 7.699 15.339 1.00 93.81 194 ARG A C 1
ATOM 1630 O O . ARG A 1 194 ? -25.711 7.509 15.838 1.00 93.81 194 ARG A O 1
ATOM 1637 N N . ASP A 1 195 ? -24.126 8.918 15.097 1.00 95.50 195 ASP A N 1
ATOM 1638 C CA . ASP A 1 195 ? -24.766 10.141 15.599 1.00 95.50 195 ASP A CA 1
ATOM 1639 C C . ASP A 1 195 ? -25.913 10.631 14.685 1.00 95.50 195 ASP A C 1
ATOM 1641 O O . ASP A 1 195 ? -26.685 11.520 15.049 1.00 95.50 195 ASP A O 1
ATOM 1645 N N . PHE A 1 196 ? -26.091 10.022 13.506 1.00 96.12 196 PHE A N 1
ATOM 1646 C CA . PHE A 1 196 ? -27.136 10.393 12.551 1.00 96.12 196 PHE A CA 1
ATOM 1647 C C . PHE A 1 196 ? -28.472 9.708 12.870 1.00 96.12 196 PHE A C 1
ATOM 1649 O O . PHE A 1 196 ? -28.780 8.627 12.364 1.00 96.12 196 PHE A O 1
ATOM 1656 N N . LYS A 1 197 ? -29.298 10.363 13.695 1.00 96.44 197 LYS A N 1
ATOM 1657 C CA . LYS A 1 197 ? -30.623 9.853 14.107 1.00 96.44 197 LYS A CA 1
ATOM 1658 C C . LYS A 1 197 ? -31.673 9.823 12.987 1.00 96.44 197 LYS A C 1
ATOM 1660 O O . LYS A 1 197 ? -32.615 9.050 13.076 1.00 96.44 197 LYS A O 1
ATOM 1665 N N . PHE A 1 198 ? -31.520 10.637 11.940 1.00 97.56 198 PHE A N 1
ATOM 1666 C CA . PHE A 1 198 ? -32.507 10.733 10.852 1.00 97.56 198 PHE A CA 1
ATOM 1667 C C . PHE A 1 198 ? -32.489 9.534 9.886 1.00 97.56 198 PHE A C 1
ATOM 1669 O O . PHE A 1 198 ? -33.388 9.390 9.063 1.00 97.56 198 PHE A O 1
ATOM 1676 N N . MET A 1 199 ? -31.446 8.701 9.935 1.00 97.31 199 MET A N 1
ATOM 1677 C CA . MET A 1 199 ? -31.203 7.631 8.970 1.00 97.31 199 MET A CA 1
ATOM 1678 C C . MET A 1 199 ? -31.575 6.269 9.561 1.00 97.31 199 MET A C 1
ATOM 1680 O O . MET A 1 199 ? -31.185 5.963 10.687 1.00 97.31 199 MET A O 1
ATOM 1684 N N . SER A 1 200 ? -32.273 5.426 8.792 1.00 97.25 200 SER A N 1
ATOM 1685 C CA . SER A 1 200 ? -32.573 4.053 9.215 1.00 97.25 200 SER A CA 1
ATOM 1686 C C . SER A 1 200 ? -31.300 3.206 9.332 1.00 97.25 200 SER A C 1
ATOM 1688 O O . SER A 1 200 ? -30.339 3.397 8.582 1.00 97.25 200 SER A O 1
ATOM 1690 N N . GLU A 1 201 ? -31.289 2.236 10.248 1.00 96.12 201 GLU A N 1
ATOM 1691 C CA . GLU A 1 201 ? -30.117 1.374 10.476 1.00 96.12 201 GLU A CA 1
ATOM 1692 C C . GLU A 1 201 ? -29.713 0.583 9.222 1.00 96.12 201 GLU A C 1
ATOM 1694 O O . GLU A 1 201 ? -28.531 0.505 8.888 1.00 96.12 201 GLU A O 1
ATOM 1699 N N . ASN A 1 202 ? -30.688 0.095 8.450 1.00 97.06 202 ASN A N 1
ATOM 1700 C CA . ASN A 1 202 ? -30.424 -0.600 7.186 1.00 97.06 202 ASN A CA 1
ATOM 1701 C C . ASN A 1 202 ? -29.721 0.307 6.167 1.00 97.06 202 ASN A C 1
ATOM 1703 O O . ASN A 1 202 ? -28.789 -0.128 5.488 1.00 97.06 202 ASN A O 1
ATOM 1707 N N . LEU A 1 203 ? -30.125 1.580 6.083 1.00 96.56 203 LEU A N 1
ATOM 1708 C CA . LEU A 1 203 ? -29.485 2.545 5.193 1.00 96.56 203 LEU A CA 1
ATOM 1709 C C . LEU A 1 203 ? -28.061 2.877 5.664 1.00 96.56 203 LEU A C 1
ATOM 1711 O O . LEU A 1 203 ? -27.151 2.921 4.837 1.00 96.56 203 LEU A O 1
ATOM 1715 N N . LYS A 1 204 ? -27.829 3.020 6.980 1.00 97.06 204 LYS A N 1
ATOM 1716 C CA . LYS A 1 204 ? -26.474 3.191 7.539 1.00 97.06 204 LYS A CA 1
ATOM 1717 C C . LYS A 1 204 ? -25.573 2.016 7.168 1.00 97.06 204 LYS A C 1
ATOM 1719 O O . LYS A 1 204 ? -24.457 2.230 6.700 1.00 97.06 204 LYS A O 1
ATOM 1724 N N . ILE A 1 205 ? -26.040 0.779 7.356 1.00 96.62 205 ILE A N 1
ATOM 1725 C CA . ILE A 1 205 ? -25.277 -0.431 7.015 1.00 96.62 205 ILE A CA 1
ATOM 1726 C C . ILE A 1 205 ? -24.963 -0.452 5.517 1.00 96.62 205 ILE A C 1
ATOM 1728 O O . ILE A 1 205 ? -23.798 -0.593 5.149 1.00 96.62 205 ILE A O 1
ATOM 1732 N N . PHE A 1 206 ? -25.959 -0.222 4.657 1.00 97.19 206 PHE A N 1
ATOM 1733 C CA . PHE A 1 206 ? -25.769 -0.190 3.207 1.00 97.19 206 PHE A CA 1
ATOM 1734 C C . PHE A 1 206 ? -24.716 0.842 2.771 1.00 97.19 206 PHE A C 1
ATOM 1736 O O . PHE A 1 206 ? -23.779 0.503 2.043 1.00 97.19 206 PHE A O 1
ATOM 1743 N N . LEU A 1 207 ? -24.813 2.083 3.261 1.00 97.12 207 LEU A N 1
ATOM 1744 C CA . LEU A 1 207 ? -23.843 3.137 2.946 1.00 97.12 207 LEU A CA 1
ATOM 1745 C C . LEU A 1 207 ? -22.436 2.778 3.429 1.00 97.12 207 LEU A C 1
ATOM 1747 O O . LEU A 1 207 ? -21.457 3.015 2.721 1.00 97.12 207 LEU A O 1
ATOM 1751 N N . ARG A 1 208 ? -22.318 2.157 4.607 1.00 96.44 208 ARG A N 1
ATOM 1752 C CA . ARG A 1 208 ? -21.032 1.681 5.128 1.00 96.44 208 ARG A CA 1
ATOM 1753 C C . ARG A 1 208 ? -20.429 0.604 4.233 1.00 96.44 208 ARG A C 1
ATOM 1755 O O . ARG A 1 208 ? -19.242 0.698 3.934 1.00 96.44 208 ARG A O 1
ATOM 1762 N N . CYS A 1 209 ? -21.215 -0.373 3.782 1.00 96.94 209 CYS A N 1
ATOM 1763 C CA . CYS A 1 209 ? -20.763 -1.404 2.845 1.00 96.94 209 CYS A CA 1
ATOM 1764 C C . CYS A 1 209 ? -20.252 -0.785 1.539 1.00 96.94 209 CYS A C 1
ATOM 1766 O O . CYS A 1 209 ? -19.156 -1.121 1.092 1.00 96.94 209 CYS A O 1
ATOM 1768 N N . LEU A 1 210 ? -21.000 0.170 0.974 1.00 97.06 210 LEU A N 1
ATOM 1769 C CA . LEU A 1 210 ? -20.624 0.869 -0.255 1.00 97.06 210 LEU A CA 1
ATOM 1770 C C . LEU A 1 210 ? -19.307 1.645 -0.096 1.00 97.06 210 LEU A C 1
ATOM 1772 O O . LEU A 1 210 ? -18.410 1.523 -0.930 1.00 97.06 210 LEU A O 1
ATOM 1776 N N . ILE A 1 211 ? -19.162 2.401 0.998 1.00 96.25 211 ILE A N 1
ATOM 1777 C CA . ILE A 1 211 ? -17.939 3.151 1.315 1.00 96.25 211 ILE A CA 1
ATOM 1778 C C . ILE A 1 211 ? -16.742 2.203 1.434 1.00 96.25 211 ILE A C 1
ATOM 1780 O O . ILE A 1 211 ? -15.704 2.445 0.822 1.00 96.25 211 ILE A O 1
ATOM 1784 N N . ILE A 1 212 ? -16.880 1.108 2.186 1.00 95.69 212 ILE A N 1
ATOM 1785 C CA . ILE A 1 212 ? -15.797 0.134 2.383 1.00 95.69 212 ILE A CA 1
ATOM 1786 C C . ILE A 1 212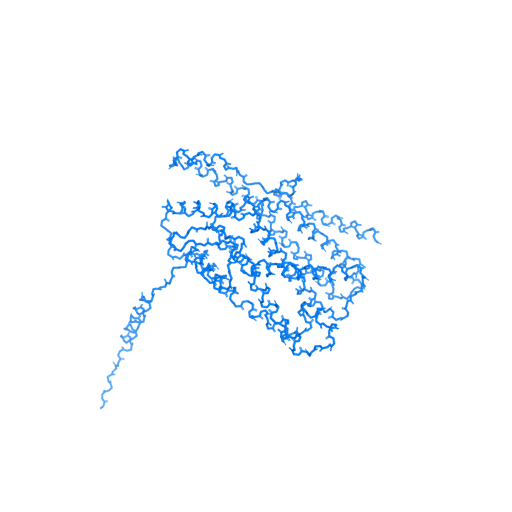 ? -15.403 -0.507 1.065 1.00 95.69 212 ILE A C 1
ATOM 1788 O O . ILE A 1 212 ? -14.211 -0.605 0.783 1.00 95.69 212 ILE A O 1
ATOM 1792 N N . PHE A 1 213 ? -16.381 -0.912 0.254 1.00 96.94 213 PHE A N 1
ATOM 1793 C CA . PHE A 1 213 ? -16.128 -1.489 -1.058 1.00 96.94 213 PHE A CA 1
ATOM 1794 C C . PHE A 1 213 ? -15.290 -0.532 -1.910 1.00 96.94 213 PHE A C 1
ATOM 1796 O O . PHE A 1 213 ? -14.216 -0.905 -2.369 1.00 96.94 213 PHE A O 1
ATOM 1803 N N . ILE A 1 214 ? -15.719 0.727 -2.046 1.00 96.56 214 ILE A N 1
ATOM 1804 C CA . ILE A 1 214 ? -15.009 1.733 -2.849 1.00 96.56 214 ILE A CA 1
ATOM 1805 C C . ILE A 1 214 ? -13.591 1.971 -2.313 1.00 96.56 214 ILE A C 1
ATOM 1807 O O . ILE A 1 214 ? -12.636 1.963 -3.089 1.00 96.56 214 ILE A O 1
ATOM 1811 N N . LEU A 1 215 ? -13.431 2.152 -0.998 1.00 95.75 215 LEU A N 1
ATOM 1812 C CA . LEU A 1 215 ? -12.134 2.440 -0.378 1.00 95.75 215 LEU A CA 1
ATOM 1813 C C . LEU A 1 215 ? -11.154 1.271 -0.504 1.00 95.75 215 LEU A C 1
ATOM 1815 O O . LEU A 1 215 ? -9.997 1.474 -0.869 1.00 95.75 215 LEU A O 1
ATOM 1819 N N . THR A 1 216 ? -11.608 0.049 -0.225 1.00 95.12 216 THR A N 1
ATOM 1820 C CA . THR A 1 216 ? -10.768 -1.155 -0.311 1.00 95.12 216 THR A CA 1
ATOM 1821 C C . THR A 1 216 ? -10.417 -1.490 -1.754 1.00 95.12 216 THR A C 1
ATOM 1823 O O . THR A 1 216 ? -9.270 -1.834 -2.036 1.00 95.12 216 THR A O 1
ATOM 1826 N N . PHE A 1 217 ? -11.356 -1.315 -2.683 1.00 95.81 217 PHE A N 1
ATOM 1827 C CA . PHE A 1 217 ? -11.124 -1.508 -4.109 1.00 95.81 217 PHE A CA 1
ATOM 1828 C C . PHE A 1 217 ? -10.119 -0.486 -4.657 1.00 95.81 217 PHE A C 1
ATOM 1830 O O . PHE A 1 217 ? -9.103 -0.862 -5.247 1.00 95.81 217 PHE A O 1
ATOM 1837 N N . HIS A 1 218 ? -10.332 0.804 -4.378 1.00 96.44 218 HIS A N 1
ATOM 1838 C CA . HIS A 1 218 ? -9.430 1.876 -4.798 1.00 96.44 218 HIS A CA 1
ATOM 1839 C C . HIS A 1 218 ? -8.036 1.745 -4.164 1.00 96.44 218 HIS A C 1
ATOM 1841 O O . HIS A 1 218 ? -7.017 1.856 -4.851 1.00 96.44 218 HIS A O 1
ATOM 1847 N N . GLY A 1 219 ? -7.964 1.464 -2.860 1.00 95.12 219 GLY A N 1
ATOM 1848 C CA . GLY A 1 219 ? -6.692 1.255 -2.173 1.00 95.12 219 GLY A CA 1
ATOM 1849 C C . GLY A 1 219 ? -5.943 0.027 -2.681 1.00 95.12 219 GLY A C 1
ATOM 1850 O O . GLY A 1 219 ? -4.733 0.083 -2.911 1.00 95.12 219 GLY A O 1
ATOM 1851 N N . GLY A 1 220 ? -6.672 -1.052 -2.969 1.00 94.31 220 GLY A N 1
ATOM 1852 C CA . GLY A 1 220 ? -6.135 -2.247 -3.601 1.00 94.31 220 GLY A CA 1
ATOM 1853 C C . GLY A 1 220 ? -5.557 -1.972 -4.992 1.00 94.31 220 GLY A C 1
ATOM 1854 O O . GLY A 1 220 ? -4.451 -2.425 -5.277 1.00 94.31 220 GLY A O 1
ATOM 1855 N N . PHE A 1 221 ? -6.237 -1.186 -5.835 1.00 94.19 221 PHE A N 1
ATOM 1856 C CA . PHE A 1 221 ? -5.738 -0.807 -7.167 1.00 94.19 221 PHE A CA 1
ATOM 1857 C C . PHE A 1 221 ? -4.421 -0.049 -7.077 1.00 94.19 221 PHE A C 1
ATOM 1859 O O . PHE A 1 221 ? -3.468 -0.381 -7.781 1.00 94.19 221 PHE A O 1
ATOM 1866 N N . ASN A 1 222 ? -4.345 0.927 -6.174 1.00 91.75 222 ASN A N 1
ATOM 1867 C CA . ASN A 1 222 ? -3.128 1.697 -5.965 1.00 91.75 222 ASN A CA 1
ATOM 1868 C C . ASN A 1 222 ? -1.983 0.802 -5.477 1.00 91.75 222 ASN A C 1
ATOM 1870 O O . ASN A 1 222 ? -0.900 0.829 -6.058 1.00 91.75 222 ASN A O 1
ATOM 1874 N N . CYS A 1 223 ? -2.222 -0.034 -4.465 1.00 86.75 223 CYS A N 1
ATOM 1875 C CA . CYS A 1 223 ? -1.201 -0.917 -3.905 1.00 86.75 223 CYS A CA 1
ATOM 1876 C C . CYS A 1 223 ? -0.748 -1.992 -4.904 1.00 86.75 223 CYS A C 1
ATOM 1878 O O . CYS A 1 223 ? 0.443 -2.118 -5.176 1.00 86.75 223 CYS A O 1
ATOM 1880 N N . VAL A 1 224 ? -1.671 -2.757 -5.491 1.00 85.75 224 VAL A N 1
ATOM 1881 C CA . VAL A 1 224 ? -1.340 -3.839 -6.433 1.00 85.75 224 VAL A CA 1
ATOM 1882 C C . VAL A 1 224 ? -0.772 -3.279 -7.734 1.00 85.75 224 VAL A C 1
ATOM 1884 O O . VAL A 1 224 ? 0.215 -3.809 -8.237 1.00 85.75 224 VAL A O 1
ATOM 1887 N N . GLY A 1 225 ? -1.322 -2.174 -8.244 1.00 82.25 225 GLY A N 1
ATOM 1888 C CA . GLY A 1 225 ? -0.809 -1.500 -9.435 1.00 82.25 225 GLY A CA 1
ATOM 1889 C C . GLY A 1 225 ? 0.617 -1.013 -9.254 1.00 82.25 225 GLY A C 1
ATOM 1890 O O . GLY A 1 225 ? 1.424 -1.183 -10.166 1.00 82.25 225 GLY A O 1
ATOM 1891 N N . LYS A 1 226 ? 0.954 -0.538 -8.045 1.00 76.75 226 LYS A N 1
ATOM 1892 C CA . LYS A 1 226 ? 2.337 -0.344 -7.609 1.00 76.75 226 LYS A CA 1
ATOM 1893 C C . LYS A 1 226 ? 3.092 -1.662 -7.830 1.00 76.75 226 LYS A C 1
ATOM 1895 O O . LYS A 1 226 ? 3.871 -1.773 -8.770 1.00 76.75 226 LYS A O 1
ATOM 1900 N N . TYR A 1 227 ? 2.822 -2.699 -7.038 1.00 73.19 227 TYR A N 1
ATOM 1901 C CA . TYR A 1 227 ? 3.597 -3.949 -7.054 1.00 73.19 227 TYR A CA 1
ATOM 1902 C C . TYR A 1 227 ? 3.755 -4.612 -8.438 1.00 73.19 227 TYR A C 1
ATOM 1904 O O . TYR A 1 227 ? 4.835 -5.124 -8.738 1.00 73.19 227 TYR A O 1
ATOM 1912 N N . LEU A 1 228 ? 2.731 -4.578 -9.297 1.00 67.94 228 LEU A N 1
ATOM 1913 C CA . LEU A 1 228 ? 2.753 -5.213 -10.621 1.00 67.94 228 LEU A CA 1
ATOM 1914 C C . LEU A 1 228 ? 3.572 -4.445 -11.663 1.00 67.94 228 LEU A C 1
ATOM 1916 O O . LEU A 1 228 ? 4.200 -5.067 -12.520 1.00 67.94 228 LEU A O 1
ATOM 1920 N N . GLN A 1 229 ? 3.621 -3.112 -11.583 1.00 67.00 229 GLN A N 1
ATOM 1921 C CA . GLN A 1 229 ? 4.487 -2.298 -12.447 1.00 67.00 229 GLN A CA 1
ATOM 1922 C C . GLN A 1 229 ? 5.978 -2.471 -12.096 1.00 67.00 229 GLN A C 1
ATOM 1924 O O . GLN A 1 229 ? 6.868 -2.102 -12.861 1.00 67.00 229 GLN A O 1
ATOM 1929 N N . TYR A 1 230 ? 6.273 -3.100 -10.959 1.00 63.22 230 TYR A N 1
ATOM 1930 C CA . TYR A 1 230 ? 7.573 -3.070 -10.305 1.00 63.22 230 TYR A CA 1
ATOM 1931 C C . TYR A 1 230 ? 8.403 -4.348 -10.444 1.00 63.22 230 TYR A C 1
ATOM 1933 O O . TYR A 1 230 ? 8.977 -4.864 -9.484 1.00 63.22 230 TYR A O 1
ATOM 1941 N N . ARG A 1 231 ? 8.572 -4.826 -11.685 1.00 52.91 231 ARG A N 1
ATOM 1942 C CA . ARG A 1 231 ? 9.414 -6.001 -11.977 1.00 52.91 231 ARG A CA 1
ATOM 1943 C C . ARG A 1 231 ? 10.932 -5.752 -11.947 1.00 52.91 231 ARG A C 1
ATOM 1945 O O . ARG A 1 231 ? 11.669 -6.724 -12.071 1.00 52.91 231 ARG A O 1
ATOM 1952 N N . GLN A 1 232 ? 11.456 -4.534 -11.757 1.00 54.72 232 GLN A N 1
ATOM 1953 C CA . GLN A 1 232 ? 12.900 -4.368 -11.494 1.00 54.72 232 GLN A CA 1
ATOM 1954 C C . GLN A 1 232 ? 13.184 -3.489 -10.282 1.00 54.72 232 GLN A C 1
ATOM 1956 O O . GLN A 1 232 ? 13.264 -2.263 -10.342 1.00 54.72 232 GLN A O 1
ATOM 1961 N N . LEU A 1 233 ? 13.395 -4.212 -9.185 1.00 53.31 233 LEU A N 1
ATOM 1962 C CA . LEU A 1 233 ? 13.792 -3.811 -7.842 1.00 53.31 233 LEU A CA 1
ATOM 1963 C C . LEU A 1 233 ? 14.790 -2.644 -7.774 1.00 53.31 233 LEU A C 1
ATOM 1965 O O . LEU A 1 233 ? 14.787 -1.918 -6.799 1.00 53.31 233 LEU A O 1
ATOM 1969 N N .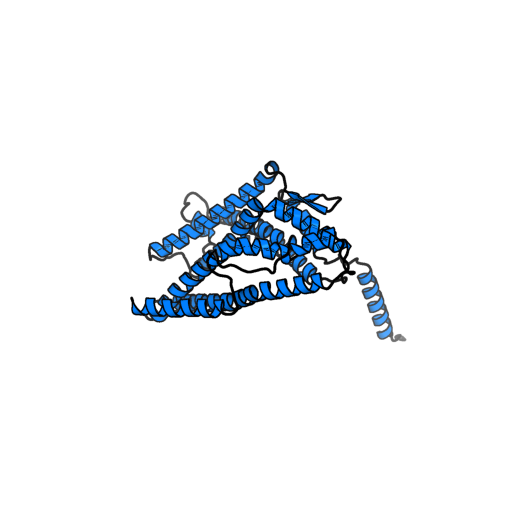 GLN A 1 234 ? 15.652 -2.440 -8.768 1.00 52.94 234 GLN A N 1
ATOM 1970 C CA . GLN A 1 234 ? 16.782 -1.518 -8.659 1.00 52.94 234 GLN A CA 1
ATOM 1971 C C . GLN A 1 234 ? 16.399 -0.036 -8.751 1.00 52.94 234 GLN A C 1
ATOM 1973 O O . GLN A 1 234 ? 16.936 0.765 -7.993 1.00 52.94 234 GLN A O 1
ATOM 1978 N N . VAL A 1 235 ? 15.457 0.338 -9.623 1.00 53.59 235 VAL A N 1
ATOM 1979 C CA . VAL A 1 235 ? 15.052 1.751 -9.750 1.00 53.59 235 VAL A CA 1
ATOM 1980 C C . VAL A 1 235 ? 14.017 2.133 -8.700 1.00 53.59 235 VAL A C 1
ATOM 1982 O O . VAL A 1 235 ? 14.074 3.220 -8.133 1.00 53.59 235 VAL A O 1
ATOM 1985 N N . ILE A 1 236 ? 13.148 1.184 -8.351 1.00 53.66 236 ILE A N 1
ATOM 1986 C CA . ILE A 1 236 ? 12.323 1.292 -7.149 1.00 53.66 236 ILE A CA 1
ATOM 1987 C C . ILE A 1 236 ? 13.218 1.471 -5.960 1.00 53.66 236 ILE A C 1
ATOM 1989 O O . ILE A 1 236 ? 12.943 2.345 -5.182 1.00 53.66 236 ILE A O 1
ATOM 1993 N N . MET A 1 237 ? 14.286 0.694 -5.805 1.00 60.59 237 MET A N 1
ATOM 1994 C CA . MET A 1 237 ? 15.120 0.855 -4.630 1.00 60.59 237 MET A CA 1
ATOM 1995 C C . MET A 1 237 ? 15.704 2.262 -4.554 1.00 60.59 237 MET A C 1
ATOM 1997 O O . MET A 1 237 ? 15.758 2.763 -3.450 1.00 60.59 237 MET A O 1
ATOM 2001 N N . VAL A 1 238 ? 16.045 2.941 -5.658 1.00 65.56 238 VAL A N 1
ATOM 2002 C CA . VAL A 1 238 ? 16.530 4.338 -5.615 1.00 65.56 238 VAL A CA 1
ATOM 2003 C C . VAL A 1 238 ? 15.419 5.317 -5.215 1.00 65.56 238 VAL A C 1
ATOM 2005 O O . VAL A 1 238 ? 15.611 6.109 -4.301 1.00 65.56 238 VAL A O 1
ATOM 2008 N N . GLU A 1 239 ? 14.247 5.234 -5.839 1.00 64.06 239 GLU A N 1
ATOM 2009 C CA . GLU A 1 239 ? 13.125 6.155 -5.573 1.00 64.06 239 GLU A CA 1
ATOM 2010 C C . GLU A 1 239 ? 12.400 5.839 -4.253 1.00 64.06 239 GLU A C 1
ATOM 2012 O O . GLU A 1 239 ? 12.037 6.721 -3.483 1.00 64.06 239 GLU A O 1
ATOM 2017 N N . LEU A 1 240 ? 12.228 4.556 -3.945 1.00 63.88 240 LEU A N 1
ATOM 2018 C CA . LEU A 1 240 ? 11.804 4.043 -2.647 1.00 63.88 240 LEU A CA 1
ATOM 2019 C C . LEU A 1 240 ? 12.831 4.406 -1.591 1.00 63.88 240 LEU A C 1
ATOM 2021 O O . LEU A 1 240 ? 12.427 4.630 -0.471 1.00 63.88 240 LEU A O 1
ATOM 2025 N N . ASN A 1 241 ? 14.122 4.488 -1.900 1.00 71.31 241 ASN A N 1
ATOM 2026 C CA . ASN A 1 241 ? 15.101 4.983 -0.947 1.00 71.31 241 ASN A CA 1
ATOM 2027 C C . ASN A 1 241 ? 14.920 6.480 -0.670 1.00 71.31 241 ASN A C 1
ATOM 2029 O O . ASN A 1 241 ? 14.965 6.857 0.490 1.00 71.31 241 ASN A O 1
ATOM 2033 N N . GLU A 1 242 ? 14.632 7.318 -1.672 1.00 76.94 242 GLU A N 1
ATOM 2034 C CA . GLU A 1 242 ? 14.248 8.718 -1.417 1.00 76.94 242 GLU A CA 1
ATOM 2035 C C . GLU A 1 242 ? 12.960 8.808 -0.590 1.00 76.94 242 GLU A C 1
ATOM 2037 O O . GLU A 1 242 ? 12.895 9.535 0.395 1.00 76.94 242 GLU A O 1
ATOM 2042 N N . LEU A 1 243 ? 11.940 8.021 -0.933 1.00 69.81 243 LEU A N 1
ATOM 2043 C CA . LEU A 1 243 ? 10.674 8.007 -0.206 1.00 69.81 243 LEU A CA 1
ATOM 2044 C C . LEU A 1 243 ? 10.826 7.451 1.217 1.00 69.81 243 LEU A C 1
ATOM 2046 O O . LEU A 1 243 ? 10.296 8.028 2.161 1.00 69.81 243 LEU A O 1
ATOM 2050 N N . LEU A 1 244 ? 11.559 6.348 1.383 1.00 71.62 244 LEU A N 1
ATOM 2051 C CA . LEU A 1 244 ? 11.909 5.764 2.678 1.00 71.62 244 LEU A CA 1
ATOM 2052 C C . LEU A 1 244 ? 12.781 6.730 3.469 1.00 71.62 244 LEU A C 1
ATOM 2054 O O . LEU A 1 244 ? 12.627 6.778 4.678 1.00 71.62 244 LEU A O 1
ATOM 2058 N N . CYS A 1 245 ? 13.617 7.548 2.831 1.00 81.38 245 CYS A N 1
ATOM 2059 C CA . CYS A 1 245 ? 14.396 8.564 3.528 1.00 81.38 245 CYS A CA 1
ATOM 2060 C C . CYS A 1 245 ? 13.496 9.483 4.364 1.00 81.38 245 CYS A C 1
ATOM 2062 O O . CYS A 1 245 ? 13.861 9.815 5.485 1.00 81.38 245 CYS A O 1
ATOM 2064 N N . TYR A 1 246 ? 12.294 9.817 3.882 1.00 78.75 246 TYR A N 1
ATOM 2065 C CA . TYR A 1 246 ? 11.332 10.644 4.621 1.00 78.75 246 TYR A CA 1
ATOM 2066 C C . TYR A 1 246 ? 10.296 9.834 5.407 1.00 78.75 246 TYR A C 1
ATOM 2068 O O . TYR A 1 246 ? 9.980 10.167 6.547 1.00 78.75 246 TYR A O 1
ATOM 2076 N N . ALA A 1 247 ? 9.774 8.753 4.828 1.00 76.44 247 ALA A N 1
ATOM 2077 C CA . ALA A 1 247 ? 8.715 7.955 5.438 1.00 76.44 247 ALA A CA 1
ATOM 2078 C C . ALA A 1 247 ? 9.231 7.036 6.555 1.00 76.44 247 ALA A C 1
ATOM 2080 O O . ALA A 1 247 ? 8.542 6.838 7.552 1.00 76.44 247 ALA A O 1
ATOM 2081 N N . LEU A 1 248 ? 10.436 6.477 6.411 1.00 82.38 248 LEU A N 1
ATOM 2082 C CA . LEU A 1 248 ? 11.004 5.530 7.370 1.00 82.38 248 LEU A CA 1
ATOM 2083 C C . LEU A 1 248 ? 11.322 6.178 8.725 1.00 82.38 248 LEU A C 1
ATOM 2085 O O . LEU A 1 248 ? 10.984 5.552 9.722 1.00 82.38 248 LEU A O 1
ATOM 2089 N N . PRO A 1 249 ? 11.889 7.401 8.821 1.00 84.12 249 PRO A N 1
ATOM 2090 C CA . PRO A 1 249 ? 12.032 8.084 10.106 1.00 84.12 249 PRO A CA 1
ATOM 2091 C C . PRO A 1 249 ? 10.694 8.308 10.808 1.00 84.12 249 PRO A C 1
ATOM 2093 O O . PRO A 1 249 ? 10.587 8.022 11.992 1.00 84.12 249 PRO A O 1
ATOM 2096 N N . ILE A 1 250 ? 9.667 8.766 10.079 1.00 80.56 250 ILE A N 1
ATOM 2097 C CA . ILE A 1 250 ? 8.331 9.008 10.645 1.00 80.56 250 ILE A CA 1
ATOM 2098 C C . ILE A 1 250 ? 7.731 7.691 11.140 1.00 80.56 250 ILE A C 1
ATOM 2100 O O . ILE A 1 250 ? 7.237 7.611 12.260 1.00 80.56 250 ILE A O 1
ATOM 2104 N N . TRP A 1 251 ? 7.809 6.640 10.325 1.00 85.31 251 TRP A N 1
ATOM 2105 C CA . TRP A 1 251 ? 7.303 5.323 10.688 1.00 85.31 251 TRP A CA 1
ATOM 2106 C C . TRP A 1 251 ? 8.055 4.721 11.884 1.00 85.31 251 TRP A C 1
ATOM 2108 O O . TRP A 1 251 ? 7.419 4.241 12.817 1.00 85.31 251 TRP A O 1
ATOM 2118 N N . LEU A 1 252 ? 9.391 4.790 11.908 1.00 86.62 252 LEU A N 1
ATOM 2119 C CA . LEU A 1 252 ? 10.189 4.336 13.050 1.00 86.62 252 LEU A CA 1
ATOM 2120 C C . LEU A 1 252 ? 9.892 5.148 14.304 1.00 86.62 252 LEU A C 1
ATOM 2122 O O . LEU A 1 252 ? 9.813 4.570 15.378 1.00 86.62 252 LEU A O 1
ATOM 2126 N N . PHE A 1 253 ? 9.698 6.458 14.178 1.00 85.81 253 PHE A N 1
ATOM 2127 C CA . PHE A 1 253 ? 9.317 7.310 15.297 1.00 85.81 253 PHE A CA 1
ATOM 2128 C C . PHE A 1 253 ? 7.943 6.925 15.856 1.00 85.81 253 PHE A C 1
ATOM 2130 O O . PHE A 1 253 ? 7.786 6.822 17.067 1.00 85.81 253 PHE A O 1
ATOM 2137 N N . LEU A 1 254 ? 6.967 6.621 14.996 1.00 81.81 254 LEU A N 1
ATOM 2138 C CA . LEU A 1 254 ? 5.666 6.109 15.433 1.00 81.81 254 LEU A CA 1
ATOM 2139 C C . LEU A 1 254 ? 5.794 4.757 16.142 1.00 81.81 254 LEU A C 1
ATOM 2141 O O . LEU A 1 254 ? 5.236 4.591 17.219 1.00 81.81 254 LEU A O 1
ATOM 2145 N N . VAL A 1 255 ? 6.556 3.811 15.581 1.00 85.75 255 VAL A N 1
ATOM 2146 C CA . VAL A 1 255 ? 6.817 2.510 16.226 1.00 85.75 255 VAL A CA 1
ATOM 2147 C C . VAL A 1 255 ? 7.518 2.695 17.571 1.00 85.75 255 VAL A C 1
ATOM 2149 O O . VAL A 1 255 ? 7.171 2.019 18.533 1.00 85.75 255 VAL A O 1
ATOM 2152 N N . PHE A 1 256 ? 8.469 3.625 17.644 1.00 88.06 256 PHE A N 1
ATOM 2153 C CA . PHE A 1 256 ? 9.179 3.982 18.865 1.00 88.06 256 PHE A CA 1
ATOM 2154 C C . PHE A 1 256 ? 8.216 4.514 19.930 1.00 88.06 256 PHE A C 1
ATOM 2156 O O . PHE A 1 256 ? 8.177 3.966 21.025 1.00 88.06 256 PHE A O 1
ATOM 2163 N N . LEU A 1 257 ? 7.385 5.509 19.602 1.00 83.69 257 LEU A N 1
ATOM 2164 C CA . LEU A 1 257 ? 6.382 6.042 20.527 1.00 83.69 257 LEU A CA 1
ATOM 2165 C C . LEU A 1 257 ? 5.384 4.970 20.968 1.00 83.69 257 LEU A C 1
ATOM 2167 O O . LEU A 1 257 ? 5.073 4.888 22.151 1.00 83.69 257 LEU A O 1
ATOM 2171 N N . CYS A 1 258 ? 4.907 4.134 20.040 1.00 82.94 258 CYS A N 1
ATOM 2172 C CA . CYS A 1 258 ? 4.024 3.023 20.377 1.00 82.94 258 CYS A CA 1
ATOM 2173 C C . CYS A 1 258 ? 4.678 2.095 21.402 1.00 82.94 258 CYS A C 1
ATOM 2175 O O . CYS A 1 258 ? 4.047 1.843 22.418 1.00 82.94 258 CYS A O 1
ATOM 2177 N N . ALA A 1 259 ? 5.925 1.668 21.163 1.00 87.31 259 ALA A N 1
ATOM 2178 C CA . ALA A 1 259 ? 6.667 0.774 22.051 1.00 87.31 259 ALA A CA 1
ATOM 2179 C C . ALA A 1 259 ? 6.955 1.394 23.431 1.00 87.31 259 ALA A C 1
ATOM 2181 O O . ALA A 1 259 ? 6.864 0.708 24.443 1.00 87.31 259 ALA A O 1
ATOM 2182 N N . LEU A 1 260 ? 7.268 2.696 23.494 1.00 89.81 260 LEU A N 1
ATOM 2183 C CA . LEU A 1 260 ? 7.450 3.394 24.773 1.00 89.81 260 LEU A CA 1
ATOM 2184 C C . LEU A 1 260 ? 6.162 3.407 25.595 1.00 89.81 260 LEU A C 1
ATOM 2186 O O . LEU A 1 260 ? 6.180 3.099 26.785 1.00 89.81 260 LEU A O 1
ATOM 2190 N N . MET A 1 261 ? 5.044 3.757 24.953 1.00 85.31 261 MET A N 1
ATOM 2191 C CA . MET A 1 261 ? 3.753 3.819 25.628 1.00 85.31 261 MET A CA 1
ATOM 2192 C C . MET A 1 261 ? 3.307 2.425 26.073 1.00 85.31 261 MET A C 1
ATOM 2194 O O . MET A 1 261 ? 2.932 2.268 27.229 1.00 85.31 261 MET A O 1
ATOM 2198 N N . SER A 1 262 ? 3.379 1.400 25.214 1.00 86.06 262 SER A N 1
ATOM 2199 C CA . SER A 1 262 ? 3.032 0.024 25.606 1.00 86.06 262 SER A CA 1
ATOM 2200 C C . SER A 1 262 ? 3.947 -0.521 26.698 1.00 86.06 262 SER A C 1
ATOM 2202 O O . SER A 1 262 ? 3.437 -1.111 27.649 1.00 86.06 262 SER A O 1
ATOM 2204 N N . GLY A 1 263 ? 5.253 -0.258 26.624 1.00 88.25 263 GLY A N 1
ATOM 2205 C CA . GLY A 1 263 ? 6.212 -0.648 27.654 1.00 88.25 263 GLY A CA 1
ATOM 2206 C C . GLY A 1 263 ? 5.908 -0.017 29.015 1.00 88.25 263 GLY A C 1
ATOM 2207 O O . GLY A 1 263 ? 5.890 -0.721 30.022 1.00 88.25 263 GLY A O 1
ATOM 2208 N N . TYR A 1 264 ? 5.582 1.278 29.050 1.00 86.69 264 TYR A N 1
ATOM 2209 C CA . TYR A 1 264 ? 5.136 1.953 30.272 1.00 86.69 264 TYR A CA 1
ATOM 2210 C C . TYR A 1 264 ? 3.849 1.328 30.837 1.00 86.69 264 TYR A C 1
ATOM 2212 O O . TYR A 1 264 ? 3.803 0.970 32.013 1.00 86.69 264 TYR A O 1
ATOM 2220 N N . LEU A 1 265 ? 2.836 1.102 29.986 1.00 84.69 265 LEU A N 1
ATOM 2221 C CA . LEU A 1 265 ? 1.584 0.451 30.392 1.00 84.69 265 LEU A CA 1
ATOM 2222 C C . LEU A 1 265 ? 1.821 -0.947 30.994 1.00 84.69 265 LEU A C 1
ATOM 2224 O O . LEU A 1 265 ? 1.114 -1.342 31.918 1.00 84.69 265 LEU A O 1
ATOM 2228 N N . LEU A 1 266 ? 2.784 -1.701 30.452 1.00 91.94 266 LEU A N 1
ATOM 2229 C CA . LEU A 1 266 ? 3.115 -3.056 30.896 1.00 91.94 266 LEU A CA 1
ATOM 2230 C C . LEU A 1 266 ? 3.867 -3.108 32.221 1.00 91.94 266 LEU A C 1
ATOM 2232 O O . LEU A 1 266 ? 3.719 -4.095 32.935 1.00 91.94 266 LEU A O 1
ATOM 2236 N N . VAL A 1 267 ? 4.710 -2.118 32.511 1.00 92.69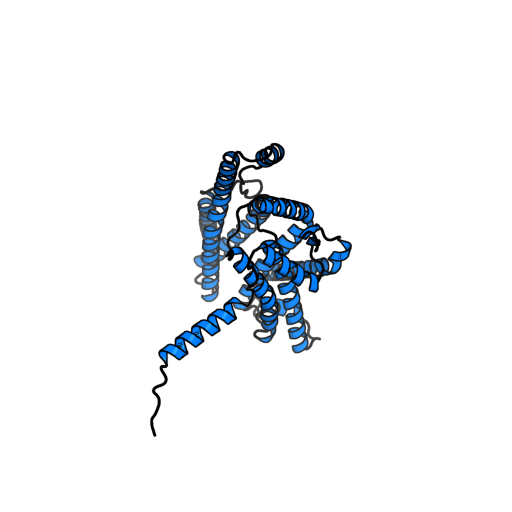 267 VAL A N 1
ATOM 2237 C CA . VAL A 1 267 ? 5.580 -2.143 33.693 1.00 92.69 267 VAL A CA 1
ATOM 2238 C C . VAL A 1 267 ? 4.927 -1.431 34.868 1.00 92.69 267 VAL A C 1
ATOM 2240 O O . VAL A 1 267 ? 4.822 -2.013 35.943 1.00 92.69 267 VAL A O 1
ATOM 2243 N N . ASP A 1 268 ? 4.468 -0.200 34.660 1.00 88.50 268 ASP A N 1
ATOM 2244 C CA . ASP A 1 268 ? 4.004 0.662 35.749 1.00 88.50 268 ASP A CA 1
ATOM 2245 C C . ASP A 1 268 ? 2.515 0.444 36.057 1.00 88.50 268 ASP A C 1
ATOM 2247 O O . ASP A 1 268 ? 2.086 0.326 37.203 1.00 88.50 268 ASP A O 1
ATOM 2251 N N . LEU A 1 269 ? 1.705 0.268 35.011 1.00 85.50 269 LEU A N 1
ATOM 2252 C CA . LEU A 1 269 ? 0.248 0.187 35.139 1.00 85.50 269 LEU A CA 1
ATOM 2253 C C . LEU A 1 269 ? -0.302 -1.248 35.129 1.00 85.50 269 LEU A C 1
ATOM 2255 O O . LEU A 1 269 ? -1.519 -1.444 35.070 1.00 85.50 269 LEU A O 1
ATOM 2259 N N . ALA A 1 270 ? 0.568 -2.257 35.242 1.00 91.88 270 ALA A N 1
ATOM 2260 C CA . ALA A 1 270 ? 0.201 -3.675 35.176 1.00 91.88 270 ALA A CA 1
ATOM 2261 C C . ALA A 1 270 ? -0.836 -4.089 36.231 1.00 91.88 270 ALA A C 1
ATOM 2263 O O . ALA A 1 270 ? -1.715 -4.903 35.968 1.00 91.88 270 ALA A O 1
ATOM 2264 N N . ASN A 1 271 ? -0.754 -3.505 37.427 1.00 91.25 271 ASN A N 1
ATOM 2265 C CA . ASN A 1 271 ? -1.648 -3.843 38.537 1.00 91.25 271 ASN A CA 1
ATOM 2266 C C . ASN A 1 271 ? -2.963 -3.049 38.517 1.00 91.25 271 ASN A C 1
ATOM 2268 O O . ASN A 1 271 ? -3.899 -3.391 39.235 1.00 91.25 271 ASN A O 1
ATOM 2272 N N . VAL A 1 272 ? -3.029 -1.982 37.716 1.00 89.19 272 VAL A N 1
ATOM 2273 C CA . VAL A 1 272 ? -4.181 -1.070 37.648 1.00 89.19 272 VAL A CA 1
ATOM 2274 C C . VAL A 1 272 ? -5.044 -1.375 36.425 1.00 89.19 272 VAL A C 1
ATOM 2276 O O . VAL A 1 272 ? -6.269 -1.256 36.470 1.00 89.19 272 VAL A O 1
ATOM 2279 N N . LEU A 1 273 ? -4.420 -1.766 35.314 1.00 79.88 273 LEU A N 1
ATOM 2280 C CA . LEU A 1 273 ? -5.110 -1.951 34.046 1.00 79.88 273 LEU A CA 1
ATOM 2281 C C . LEU A 1 273 ? -5.708 -3.356 33.899 1.00 79.88 273 LEU A C 1
ATOM 2283 O O . LEU A 1 273 ? -5.125 -4.344 34.342 1.00 79.88 273 LEU A O 1
ATOM 2287 N N . PRO A 1 274 ? -6.847 -3.486 33.193 1.00 87.81 274 PRO A N 1
ATOM 2288 C CA . PRO A 1 274 ? -7.393 -4.786 32.830 1.00 87.81 274 PRO A CA 1
ATOM 2289 C C . PRO A 1 274 ? -6.370 -5.652 32.080 1.00 87.81 274 PRO A C 1
ATOM 2291 O O . PRO A 1 274 ? -5.747 -5.183 31.124 1.00 87.81 274 PRO A O 1
ATOM 2294 N N . MET A 1 275 ? -6.297 -6.945 32.422 1.00 80.19 275 MET A N 1
ATOM 2295 C CA . MET A 1 275 ? -5.390 -7.929 31.797 1.00 80.19 275 MET A CA 1
ATOM 2296 C C . MET A 1 275 ? -5.403 -7.897 30.265 1.00 80.19 275 MET A C 1
ATOM 2298 O O . MET A 1 275 ? -4.376 -8.079 29.620 1.00 80.19 275 MET A O 1
ATOM 2302 N N . LEU A 1 276 ? -6.561 -7.628 29.662 1.00 63.94 276 LEU A N 1
ATOM 2303 C CA . LEU A 1 276 ? -6.695 -7.557 28.211 1.00 63.94 276 LEU A CA 1
ATOM 2304 C C . LEU A 1 276 ? -5.909 -6.387 27.591 1.00 63.94 276 LEU A C 1
ATOM 2306 O O . LEU A 1 276 ? -5.348 -6.550 26.511 1.00 63.94 276 LEU A O 1
ATOM 2310 N N . ILE A 1 277 ? -5.828 -5.233 28.266 1.00 72.56 277 ILE A N 1
ATOM 2311 C CA . ILE A 1 277 ? -5.017 -4.094 27.804 1.00 72.56 277 ILE A CA 1
ATOM 2312 C C . ILE A 1 277 ? -3.534 -4.463 27.853 1.00 72.56 277 ILE A C 1
ATOM 2314 O O . ILE A 1 277 ? -2.820 -4.203 26.891 1.00 72.56 277 ILE A O 1
ATOM 2318 N N . LEU A 1 278 ? -3.095 -5.147 28.913 1.00 80.56 278 LEU A N 1
ATOM 2319 C CA . LEU A 1 278 ? -1.714 -5.620 29.044 1.00 80.56 278 LEU A CA 1
ATOM 2320 C C . LEU A 1 278 ? -1.356 -6.625 27.948 1.00 80.56 278 LEU A C 1
ATOM 2322 O O . LEU A 1 278 ? -0.316 -6.498 27.311 1.00 80.56 278 LEU A O 1
ATOM 2326 N N . VAL A 1 279 ? -2.248 -7.574 27.649 1.00 74.00 279 VAL A N 1
ATOM 2327 C CA . VAL A 1 279 ? -2.058 -8.509 26.529 1.00 74.00 279 VAL A CA 1
ATOM 2328 C C . VAL A 1 279 ? -1.949 -7.757 25.200 1.00 74.00 279 VAL A C 1
ATOM 2330 O O . VAL A 1 279 ? -1.075 -8.072 24.395 1.00 74.00 279 VAL A O 1
ATOM 2333 N N . CYS A 1 280 ? -2.784 -6.742 24.960 1.00 70.56 280 CYS A N 1
ATOM 2334 C CA . CYS A 1 280 ? -2.683 -5.920 23.754 1.00 70.56 280 CYS A CA 1
ATOM 2335 C C . CYS A 1 280 ? -1.359 -5.149 23.677 1.00 70.56 280 CYS A C 1
ATOM 2337 O O . CYS A 1 280 ? -0.727 -5.167 22.622 1.00 70.56 280 CYS A O 1
ATOM 2339 N N . SER A 1 281 ? -0.924 -4.519 24.770 1.00 78.31 281 SER A N 1
ATOM 2340 C CA . SER A 1 281 ? 0.367 -3.826 24.848 1.00 78.31 281 SER A CA 1
ATOM 2341 C C . SER A 1 281 ? 1.526 -4.780 24.558 1.00 78.31 281 SER A C 1
ATOM 2343 O O . SER A 1 281 ? 2.348 -4.496 23.691 1.00 78.31 281 SER A O 1
ATOM 2345 N N . LEU A 1 282 ? 1.518 -5.971 25.163 1.00 86.00 282 LEU A N 1
ATOM 2346 C CA . LEU A 1 282 ? 2.523 -7.006 24.919 1.00 86.00 282 LEU A CA 1
ATOM 2347 C C . LEU A 1 282 ? 2.557 -7.446 23.451 1.00 86.00 282 LEU A C 1
ATOM 2349 O O . LEU A 1 282 ? 3.626 -7.594 22.862 1.00 86.00 282 LEU A O 1
ATOM 2353 N N . VAL A 1 283 ? 1.391 -7.642 22.831 1.00 76.31 283 VAL A N 1
ATOM 2354 C CA . VAL A 1 283 ? 1.303 -7.996 21.408 1.00 76.31 283 VAL A CA 1
ATOM 2355 C C . VAL A 1 283 ? 1.843 -6.870 20.524 1.00 76.31 283 VAL A C 1
ATOM 2357 O O . VAL A 1 283 ? 2.514 -7.162 19.531 1.00 76.31 283 VAL A O 1
ATOM 2360 N N . ILE A 1 284 ? 1.587 -5.605 20.869 1.00 80.31 284 ILE A N 1
ATOM 2361 C CA . ILE A 1 284 ? 2.135 -4.443 20.156 1.00 80.31 284 ILE A CA 1
ATOM 2362 C C . ILE A 1 284 ? 3.663 -4.441 20.247 1.00 80.31 284 ILE A C 1
ATOM 2364 O O . ILE A 1 284 ? 4.312 -4.341 19.205 1.00 80.31 284 ILE A O 1
ATOM 2368 N N . ASP A 1 285 ? 4.237 -4.641 21.435 1.00 86.06 285 ASP A N 1
ATOM 2369 C CA . ASP A 1 285 ? 5.691 -4.676 21.633 1.00 86.06 285 ASP A CA 1
ATOM 2370 C C . ASP A 1 285 ? 6.351 -5.832 20.879 1.00 86.06 285 ASP A C 1
ATOM 2372 O O . ASP A 1 285 ? 7.312 -5.630 20.131 1.00 86.06 285 ASP A O 1
ATOM 2376 N N . ILE A 1 286 ? 5.795 -7.043 20.989 1.00 82.94 286 ILE A N 1
ATOM 2377 C CA . ILE A 1 286 ? 6.286 -8.215 20.251 1.00 82.94 286 ILE A CA 1
ATOM 2378 C C . ILE A 1 286 ? 6.213 -7.959 18.743 1.00 82.94 286 ILE A C 1
ATOM 2380 O O . ILE A 1 286 ? 7.164 -8.255 18.017 1.00 82.94 286 ILE A O 1
ATOM 2384 N N . SER A 1 287 ? 5.110 -7.381 18.261 1.00 77.56 287 SER A N 1
ATOM 2385 C CA . SER A 1 287 ? 4.933 -7.063 16.842 1.00 77.56 287 SER A CA 1
ATOM 2386 C C . SER A 1 287 ? 5.929 -6.003 16.379 1.00 77.56 287 SER A C 1
ATOM 2388 O O . SER A 1 287 ? 6.554 -6.173 15.334 1.00 77.56 287 SER A O 1
ATOM 2390 N N . ALA A 1 288 ? 6.138 -4.942 17.160 1.00 82.19 288 ALA A N 1
ATOM 2391 C CA . ALA A 1 288 ? 7.122 -3.906 16.872 1.00 82.19 288 ALA A CA 1
ATOM 2392 C C . ALA A 1 288 ? 8.531 -4.505 16.772 1.00 82.19 288 ALA A C 1
ATOM 2394 O O . ALA A 1 288 ? 9.212 -4.318 15.760 1.00 82.19 288 ALA A O 1
ATOM 2395 N N . ILE A 1 289 ? 8.938 -5.309 17.760 1.00 87.62 289 ILE A N 1
ATOM 2396 C CA . ILE A 1 289 ? 10.232 -6.003 17.779 1.00 87.62 289 ILE A CA 1
ATOM 2397 C C . ILE A 1 289 ? 10.368 -6.943 16.577 1.00 87.62 289 ILE A C 1
ATOM 2399 O O . ILE A 1 289 ? 11.417 -6.960 15.925 1.00 87.62 289 ILE A O 1
ATOM 2403 N N . ALA A 1 290 ? 9.330 -7.715 16.249 1.00 81.06 290 ALA A N 1
ATOM 2404 C CA . ALA A 1 290 ? 9.333 -8.625 15.108 1.00 81.06 290 ALA A CA 1
ATOM 2405 C C . ALA A 1 290 ? 9.491 -7.868 13.782 1.00 81.06 290 ALA A C 1
ATOM 2407 O O . ALA A 1 290 ? 10.328 -8.235 12.953 1.00 81.06 290 ALA A O 1
ATOM 2408 N N . ILE A 1 291 ? 8.750 -6.771 13.597 1.00 79.62 291 ILE A N 1
ATOM 2409 C CA . ILE A 1 291 ? 8.834 -5.943 12.394 1.00 79.62 291 ILE A CA 1
ATOM 2410 C C . ILE A 1 291 ? 10.219 -5.291 12.289 1.00 79.62 291 ILE A C 1
ATOM 2412 O O . ILE A 1 291 ? 10.830 -5.346 11.221 1.00 79.62 291 ILE A O 1
ATOM 2416 N N . ILE A 1 292 ? 10.765 -4.733 13.374 1.00 88.00 292 ILE A N 1
ATOM 2417 C CA . ILE A 1 292 ? 12.125 -4.165 13.406 1.00 88.00 292 ILE A CA 1
ATOM 2418 C C . ILE A 1 292 ? 13.155 -5.235 13.017 1.00 88.00 292 ILE A C 1
ATOM 2420 O O . ILE A 1 292 ? 14.017 -4.998 12.164 1.00 88.00 292 ILE A O 1
ATOM 2424 N N . ASN A 1 293 ? 13.040 -6.439 13.586 1.00 86.62 293 ASN A N 1
ATOM 2425 C CA . ASN A 1 293 ? 13.921 -7.564 13.279 1.00 86.62 293 ASN A CA 1
ATOM 2426 C C . ASN A 1 293 ? 13.777 -8.089 11.849 1.00 86.62 293 ASN A C 1
ATOM 2428 O O . ASN A 1 293 ? 14.741 -8.638 11.321 1.00 86.62 293 ASN A O 1
ATOM 2432 N N . ALA A 1 294 ? 12.628 -7.908 11.201 1.00 79.44 294 ALA A N 1
ATOM 2433 C CA . ALA A 1 294 ? 12.438 -8.271 9.801 1.00 79.44 294 ALA A CA 1
ATOM 2434 C C . ALA A 1 294 ? 12.953 -7.179 8.846 1.00 79.44 294 ALA A C 1
ATOM 2436 O O . ALA A 1 294 ? 13.701 -7.461 7.904 1.00 79.44 294 ALA A O 1
ATOM 2437 N N . ILE A 1 295 ? 12.580 -5.921 9.096 1.00 81.69 295 ILE A N 1
ATOM 2438 C CA . ILE A 1 295 ? 12.823 -4.799 8.185 1.00 81.69 295 ILE A CA 1
ATOM 2439 C C . ILE A 1 295 ? 14.289 -4.371 8.204 1.00 81.69 295 ILE A C 1
ATOM 2441 O O . ILE A 1 295 ? 14.881 -4.227 7.136 1.00 81.69 295 ILE A O 1
ATOM 2445 N N . PHE A 1 296 ? 14.922 -4.198 9.370 1.00 87.94 296 PHE A N 1
ATOM 2446 C CA . PHE A 1 296 ? 16.298 -3.683 9.419 1.00 87.94 296 PHE A CA 1
ATOM 2447 C C . PHE A 1 296 ? 17.308 -4.583 8.687 1.00 87.94 296 PHE A C 1
ATOM 2449 O O . PHE A 1 296 ? 18.098 -4.059 7.898 1.00 87.94 296 PHE A O 1
ATOM 2456 N N . PRO A 1 297 ? 17.301 -5.922 8.857 1.00 87.25 297 PRO A N 1
ATOM 2457 C CA . PRO A 1 297 ? 18.183 -6.793 8.085 1.00 87.25 297 PRO A CA 1
ATOM 2458 C C . PRO A 1 297 ? 17.901 -6.754 6.585 1.00 87.25 297 PRO A C 1
ATOM 2460 O O . PRO A 1 297 ? 18.841 -6.842 5.793 1.00 87.25 297 PRO A O 1
ATOM 2463 N N . LEU A 1 298 ? 16.635 -6.606 6.179 1.00 77.69 298 LEU A N 1
ATOM 2464 C CA . LEU A 1 298 ? 16.275 -6.438 4.772 1.00 77.69 298 LEU A CA 1
ATOM 2465 C C . LEU A 1 298 ? 16.877 -5.138 4.217 1.00 77.69 298 LEU A C 1
ATOM 2467 O O . LEU A 1 298 ? 17.567 -5.174 3.196 1.00 77.69 298 LEU A O 1
ATOM 2471 N N . MET A 1 299 ? 16.703 -4.027 4.940 1.00 84.50 299 MET A N 1
ATOM 2472 C CA . MET A 1 299 ? 17.256 -2.715 4.593 1.00 84.50 299 MET A CA 1
ATOM 2473 C C . MET A 1 299 ? 18.784 -2.737 4.520 1.00 84.50 299 MET A C 1
ATOM 2475 O O . MET A 1 299 ? 19.355 -2.262 3.544 1.00 84.50 299 MET A O 1
ATOM 2479 N N . ALA A 1 300 ? 19.465 -3.377 5.472 1.00 86.62 300 ALA A N 1
ATOM 2480 C CA . ALA A 1 300 ? 20.924 -3.499 5.467 1.00 86.62 300 ALA A CA 1
ATOM 2481 C C . ALA A 1 300 ? 21.462 -4.398 4.332 1.00 86.62 300 ALA A C 1
ATOM 2483 O O . ALA A 1 300 ? 22.603 -4.232 3.893 1.00 86.62 300 ALA A O 1
ATOM 2484 N N . ARG A 1 301 ? 20.668 -5.359 3.837 1.00 84.62 301 ARG A N 1
ATOM 2485 C CA . ARG A 1 301 ? 21.058 -6.247 2.724 1.00 84.62 301 ARG A CA 1
ATOM 2486 C C . ARG A 1 301 ? 20.952 -5.573 1.359 1.00 84.62 301 ARG A C 1
ATOM 2488 O O . ARG A 1 301 ? 21.700 -5.952 0.457 1.00 84.62 301 ARG A O 1
ATOM 2495 N N . ILE A 1 302 ? 20.058 -4.600 1.194 1.00 80.44 302 ILE A N 1
ATOM 2496 C CA . ILE A 1 302 ? 19.828 -3.912 -0.084 1.00 80.44 302 ILE A CA 1
ATOM 2497 C C . ILE A 1 302 ? 21.102 -3.220 -0.603 1.00 80.44 302 ILE A C 1
ATOM 2499 O O . ILE A 1 302 ? 21.488 -3.512 -1.739 1.00 80.44 302 ILE A O 1
ATOM 2503 N N . PRO A 1 303 ? 21.823 -2.401 0.193 1.00 85.44 303 PRO A N 1
ATOM 2504 C CA . PRO A 1 303 ? 23.086 -1.809 -0.232 1.00 85.44 303 PRO A CA 1
ATOM 2505 C C . PRO A 1 303 ? 24.117 -2.834 -0.690 1.00 85.44 303 PRO A C 1
ATOM 2507 O O . PRO A 1 303 ? 24.697 -2.682 -1.765 1.00 85.44 303 PRO A O 1
ATOM 2510 N N . ILE A 1 304 ? 24.278 -3.917 0.075 1.00 85.31 304 ILE A N 1
ATOM 2511 C CA . ILE A 1 304 ? 25.238 -4.990 -0.214 1.00 85.31 304 ILE A CA 1
ATOM 2512 C C . ILE A 1 304 ? 24.911 -5.632 -1.567 1.00 85.31 304 ILE A C 1
ATOM 2514 O O . ILE A 1 304 ? 25.740 -5.629 -2.475 1.00 85.31 304 ILE A O 1
ATOM 2518 N N .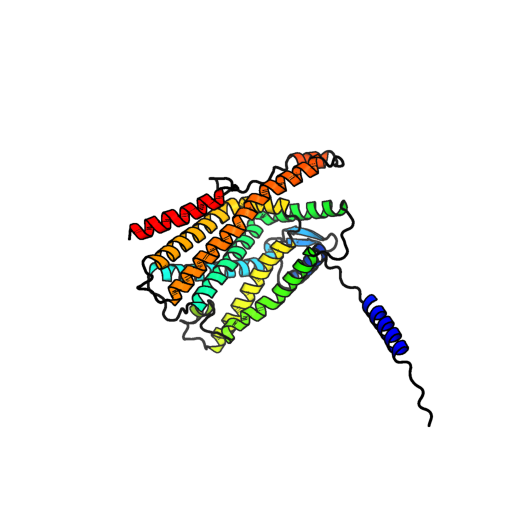 ARG A 1 305 ? 23.665 -6.089 -1.745 1.00 80.38 305 ARG A N 1
ATOM 2519 C CA . ARG A 1 305 ? 23.217 -6.746 -2.983 1.00 80.38 305 ARG A CA 1
ATOM 2520 C C . ARG A 1 305 ? 23.264 -5.817 -4.192 1.00 80.38 305 ARG A C 1
ATOM 2522 O O . ARG A 1 305 ? 23.605 -6.261 -5.285 1.00 80.38 305 ARG A O 1
ATOM 2529 N N . SER A 1 306 ? 22.944 -4.537 -4.009 1.00 81.56 306 SER A N 1
ATOM 2530 C CA . SER A 1 306 ? 23.037 -3.550 -5.086 1.00 81.56 306 SER A CA 1
ATOM 2531 C C . SER A 1 306 ? 24.487 -3.323 -5.531 1.00 81.56 306 SER A C 1
ATOM 2533 O O . SER A 1 306 ? 24.749 -3.218 -6.728 1.00 81.56 306 SER A O 1
ATOM 2535 N N . GLY A 1 307 ? 25.436 -3.317 -4.589 1.00 85.44 307 GLY A N 1
ATOM 2536 C CA . GLY A 1 307 ? 26.864 -3.226 -4.876 1.00 85.44 307 GLY A CA 1
ATOM 2537 C C . GLY A 1 307 ? 27.378 -4.449 -5.634 1.00 85.44 307 GLY A C 1
ATOM 2538 O O . GLY A 1 307 ? 28.088 -4.293 -6.628 1.00 85.44 307 GLY A O 1
ATOM 2539 N N . ASP A 1 308 ? 26.972 -5.650 -5.220 1.00 83.62 308 ASP A N 1
ATOM 2540 C CA . ASP A 1 308 ? 27.331 -6.901 -5.900 1.00 83.62 308 ASP A CA 1
ATOM 2541 C C . ASP A 1 308 ? 26.793 -6.944 -7.335 1.00 83.62 308 ASP A C 1
ATOM 2543 O O . ASP A 1 308 ? 27.508 -7.334 -8.258 1.00 83.62 308 ASP A O 1
ATOM 2547 N N . LEU A 1 309 ? 25.564 -6.466 -7.551 1.00 77.75 309 LEU A N 1
ATOM 2548 C CA . LEU A 1 309 ? 24.961 -6.379 -8.880 1.00 77.75 309 LEU A CA 1
ATOM 2549 C C . LEU A 1 309 ? 25.718 -5.403 -9.795 1.00 77.75 309 LEU A C 1
ATOM 2551 O O . LEU A 1 309 ? 25.989 -5.725 -10.950 1.00 77.75 309 LEU A O 1
ATOM 2555 N N . ILE A 1 310 ? 26.125 -4.240 -9.275 1.00 81.44 310 ILE A N 1
ATOM 2556 C CA . ILE A 1 310 ? 26.954 -3.283 -10.024 1.00 81.44 310 ILE A CA 1
ATOM 2557 C C . ILE A 1 310 ? 28.314 -3.897 -10.379 1.00 81.44 310 ILE A C 1
ATOM 2559 O O . ILE A 1 310 ? 28.791 -3.712 -11.499 1.00 81.44 310 ILE A O 1
ATOM 2563 N N . LYS A 1 311 ? 28.943 -4.643 -9.459 1.00 85.31 311 LYS A N 1
ATOM 2564 C CA . LYS A 1 311 ? 30.200 -5.361 -9.736 1.00 85.31 311 LYS A CA 1
ATOM 2565 C C . LYS A 1 311 ? 30.014 -6.400 -10.840 1.00 85.31 311 LYS A C 1
ATOM 2567 O O . LYS A 1 311 ? 30.782 -6.402 -11.797 1.00 85.31 311 LYS A O 1
ATOM 2572 N N . PHE A 1 312 ? 28.970 -7.223 -10.745 1.00 82.19 312 PHE A N 1
ATOM 2573 C CA . PHE A 1 312 ? 28.629 -8.217 -11.763 1.00 82.19 312 PHE A CA 1
ATOM 2574 C C . PHE A 1 312 ? 28.435 -7.578 -13.150 1.00 82.19 312 PHE A C 1
ATOM 2576 O O . PHE A 1 312 ? 28.930 -8.090 -14.155 1.00 82.19 312 PHE A O 1
ATOM 2583 N N . TRP A 1 313 ? 27.788 -6.411 -13.211 1.00 76.44 313 TRP A N 1
ATOM 2584 C CA . TRP A 1 313 ? 27.599 -5.674 -14.463 1.00 76.44 313 TRP A CA 1
ATOM 2585 C C . TRP A 1 313 ? 28.897 -5.107 -15.029 1.00 76.44 313 TRP A C 1
ATOM 2587 O O . TRP A 1 313 ? 29.102 -5.175 -16.235 1.00 76.44 313 TRP A O 1
ATOM 2597 N N . LYS A 1 314 ? 29.799 -4.595 -14.185 1.00 83.25 314 LYS A N 1
ATOM 2598 C CA . LYS A 1 314 ? 31.121 -4.128 -14.636 1.00 83.25 314 LYS A CA 1
ATOM 2599 C C . LYS A 1 314 ? 31.971 -5.255 -15.230 1.00 83.25 314 LYS A C 1
ATOM 2601 O O . LYS A 1 314 ? 32.749 -4.995 -16.140 1.00 83.25 314 LYS A O 1
ATOM 2606 N N . LEU A 1 315 ? 31.816 -6.481 -14.727 1.00 83.75 315 LEU A N 1
ATOM 2607 C CA . LEU A 1 315 ? 32.522 -7.664 -15.230 1.00 83.75 315 LEU A CA 1
ATOM 2608 C C . LEU A 1 315 ? 31.926 -8.203 -16.540 1.00 83.75 315 LEU A C 1
ATOM 2610 O O . LEU A 1 315 ? 32.633 -8.815 -17.335 1.00 83.75 315 LEU A O 1
ATOM 2614 N N . SER A 1 316 ? 30.643 -7.952 -16.799 1.00 80.00 316 SER A N 1
ATOM 2615 C CA . SER A 1 316 ? 29.966 -8.364 -18.032 1.00 80.00 316 SER A CA 1
ATOM 2616 C C . SER A 1 316 ? 30.319 -7.400 -19.181 1.00 80.00 316 SER A C 1
ATOM 2618 O O . SER A 1 316 ? 29.594 -6.448 -19.451 1.00 80.00 316 SER A O 1
ATOM 2620 N N . GLN A 1 317 ? 31.454 -7.615 -19.855 1.00 63.25 317 GLN A N 1
ATOM 2621 C CA . GLN A 1 317 ? 32.057 -6.694 -20.844 1.00 63.25 317 GLN A CA 1
ATOM 2622 C C . GLN A 1 317 ? 31.280 -6.481 -22.168 1.00 63.25 317 GLN A C 1
ATOM 2624 O O . GLN A 1 317 ? 31.728 -5.722 -23.022 1.00 63.25 317 GLN A O 1
ATOM 2629 N N . ALA A 1 318 ? 30.104 -7.081 -22.364 1.00 78.25 318 ALA A N 1
ATOM 2630 C CA . ALA A 1 318 ? 29.397 -7.079 -23.654 1.00 78.25 318 ALA A CA 1
ATOM 2631 C C . ALA A 1 318 ? 28.440 -5.883 -23.886 1.00 78.25 318 ALA A C 1
ATOM 2633 O O . ALA A 1 318 ? 27.528 -5.963 -24.711 1.00 78.25 318 ALA A O 1
ATOM 2634 N N . PHE A 1 319 ? 28.583 -4.773 -23.155 1.00 74.69 319 PHE A N 1
ATOM 2635 C CA . PHE A 1 319 ? 27.671 -3.632 -23.295 1.00 74.69 319 PHE A CA 1
ATOM 2636 C C . PHE A 1 319 ? 28.147 -2.615 -24.336 1.00 74.69 319 PHE A C 1
ATOM 2638 O O . PHE A 1 319 ? 29.326 -2.277 -24.416 1.00 74.69 319 PHE A O 1
ATOM 2645 N N . SER A 1 320 ? 27.202 -2.047 -25.092 1.00 81.56 320 SER A N 1
ATOM 2646 C CA . SER A 1 320 ? 27.480 -0.917 -25.982 1.00 81.56 320 SER A CA 1
ATOM 2647 C C . SER A 1 320 ? 28.061 0.275 -25.206 1.00 81.56 320 SER A C 1
ATOM 2649 O O . SER A 1 320 ? 27.723 0.497 -24.038 1.00 81.56 320 SER A O 1
ATOM 2651 N N . LYS A 1 321 ? 28.902 1.097 -25.858 1.00 83.38 321 LYS A N 1
ATOM 2652 C CA . LYS A 1 321 ? 29.531 2.286 -25.238 1.00 83.38 321 LYS A CA 1
ATOM 2653 C C . LYS A 1 321 ? 28.511 3.213 -24.563 1.00 83.38 321 LYS A C 1
ATOM 2655 O O . LYS A 1 321 ? 28.788 3.750 -23.493 1.00 83.38 321 LYS A O 1
ATOM 2660 N N . HIS A 1 322 ? 27.330 3.383 -25.161 1.00 78.69 322 HIS A N 1
ATOM 2661 C CA . HIS A 1 322 ? 26.255 4.196 -24.586 1.00 78.69 322 HIS A CA 1
ATOM 2662 C C . HIS A 1 322 ? 25.735 3.605 -23.267 1.00 78.69 322 HIS A C 1
ATOM 2664 O O . HIS A 1 322 ? 25.647 4.304 -22.258 1.00 78.69 322 HIS A O 1
ATOM 2670 N N . ARG A 1 323 ? 25.473 2.295 -23.238 1.00 67.50 323 ARG A N 1
ATOM 2671 C CA . ARG A 1 323 ? 24.979 1.603 -22.045 1.00 67.50 323 ARG A CA 1
ATOM 2672 C C . ARG A 1 323 ? 26.030 1.569 -20.940 1.00 67.50 323 ARG A C 1
ATOM 2674 O O . ARG A 1 323 ? 25.704 1.842 -19.793 1.00 67.50 323 ARG A O 1
ATOM 2681 N N . ALA A 1 324 ? 27.300 1.355 -21.282 1.00 77.94 324 ALA A N 1
ATOM 2682 C CA . ALA A 1 324 ? 28.401 1.441 -20.325 1.00 77.94 324 ALA A CA 1
ATOM 2683 C C . ALA A 1 324 ? 28.465 2.816 -19.625 1.00 77.94 324 ALA A C 1
ATOM 2685 O O . ALA A 1 324 ? 28.708 2.876 -18.419 1.00 77.94 324 ALA A O 1
ATOM 2686 N N . ARG A 1 325 ? 28.181 3.919 -20.340 1.00 80.44 325 ARG A N 1
ATOM 2687 C CA . ARG A 1 325 ? 28.085 5.262 -19.734 1.00 80.44 325 ARG A CA 1
ATOM 2688 C C . ARG A 1 325 ? 26.908 5.378 -18.767 1.00 80.44 325 ARG A C 1
ATOM 2690 O O . ARG A 1 325 ? 27.100 5.899 -17.672 1.00 80.44 325 ARG A O 1
ATOM 2697 N N . GLN A 1 326 ? 25.734 4.852 -19.121 1.00 70.06 326 GLN A N 1
ATOM 2698 C CA . GLN A 1 326 ? 24.583 4.828 -18.209 1.00 70.06 326 GLN A CA 1
ATOM 2699 C C . GLN A 1 326 ? 24.898 4.026 -16.941 1.00 70.06 326 GLN A C 1
ATOM 2701 O O . GLN A 1 326 ? 24.681 4.516 -15.837 1.00 70.06 326 GLN A O 1
ATOM 2706 N N . LEU A 1 327 ? 25.516 2.850 -17.071 1.00 69.38 327 LEU A N 1
ATOM 2707 C CA . LEU A 1 327 ? 25.892 2.025 -15.917 1.00 69.38 327 LEU A CA 1
ATOM 2708 C C . LEU A 1 327 ? 26.948 2.681 -15.026 1.00 69.38 327 LEU A C 1
ATOM 2710 O O . LEU A 1 327 ? 26.955 2.458 -13.817 1.00 69.38 327 LEU A O 1
ATOM 2714 N N . LYS A 1 328 ? 27.815 3.526 -15.594 1.00 77.88 328 LYS A N 1
ATOM 2715 C CA . LYS A 1 328 ? 28.804 4.295 -14.827 1.00 77.88 328 LYS A CA 1
ATOM 2716 C C . LYS A 1 328 ? 28.149 5.297 -13.867 1.00 77.88 328 LYS A C 1
ATOM 2718 O O . LYS A 1 328 ? 28.762 5.641 -12.861 1.00 77.88 328 LYS A O 1
ATOM 2723 N N . SER A 1 329 ? 26.912 5.722 -14.143 1.00 73.81 329 SER A N 1
ATOM 2724 C CA . SER A 1 329 ? 26.125 6.566 -13.232 1.00 73.81 329 SER A CA 1
ATOM 2725 C C . SER A 1 329 ? 25.414 5.787 -12.116 1.00 73.81 329 SER A C 1
ATOM 2727 O O . SER A 1 329 ? 25.044 6.384 -11.105 1.00 73.81 329 SER A O 1
ATOM 2729 N N . CYS A 1 330 ? 25.270 4.460 -12.231 1.00 73.44 330 CYS A N 1
ATOM 2730 C CA . CYS A 1 330 ? 24.661 3.643 -11.184 1.00 73.44 330 CYS A CA 1
ATOM 2731 C C . CYS A 1 330 ? 25.596 3.543 -9.971 1.00 73.44 330 CYS A C 1
ATOM 2733 O O . CYS A 1 330 ? 26.667 2.934 -10.030 1.00 73.44 330 CYS A O 1
ATOM 2735 N N . LYS A 1 331 ? 25.173 4.115 -8.842 1.00 82.88 331 LYS A N 1
ATOM 2736 C CA . LYS A 1 331 ? 25.849 3.975 -7.547 1.00 82.88 331 LYS A CA 1
ATOM 2737 C C . LYS A 1 331 ? 25.214 2.844 -6.742 1.00 82.88 331 LYS A C 1
ATOM 2739 O O . LYS A 1 331 ? 24.031 2.548 -6.906 1.00 82.88 331 LYS A O 1
ATOM 2744 N N . ALA A 1 332 ? 26.007 2.219 -5.869 1.00 85.00 332 ALA A N 1
ATOM 2745 C CA . ALA A 1 332 ? 25.464 1.286 -4.888 1.00 85.00 332 ALA A CA 1
ATOM 2746 C C . ALA A 1 332 ? 24.432 2.024 -4.037 1.00 85.00 332 ALA A C 1
ATOM 2748 O O . ALA A 1 332 ? 24.649 3.161 -3.610 1.00 85.00 332 ALA A O 1
ATOM 2749 N N . LEU A 1 333 ? 23.300 1.374 -3.842 1.00 84.38 333 LEU A N 1
ATOM 2750 C CA . LEU A 1 333 ? 22.154 1.950 -3.178 1.00 84.38 333 LEU A CA 1
ATOM 2751 C C . LEU A 1 333 ? 22.461 2.078 -1.691 1.00 84.38 333 LEU A C 1
ATOM 2753 O O . LEU A 1 333 ? 22.956 1.138 -1.082 1.00 84.38 333 LEU A O 1
ATOM 2757 N N . LYS A 1 334 ? 22.206 3.238 -1.100 1.00 88.06 334 LYS A N 1
ATOM 2758 C CA . LYS A 1 334 ? 22.430 3.480 0.329 1.00 88.06 334 LYS A CA 1
ATOM 2759 C C . LYS A 1 334 ? 21.113 3.892 0.942 1.00 88.06 334 LYS A C 1
ATOM 2761 O O . LYS A 1 334 ? 20.555 4.870 0.466 1.00 88.06 334 LYS A O 1
ATOM 2766 N N . ILE A 1 335 ? 20.637 3.165 1.951 1.00 87.00 335 ILE A N 1
ATOM 2767 C CA . ILE A 1 335 ? 19.370 3.508 2.595 1.00 87.00 335 ILE A CA 1
ATOM 2768 C C . ILE A 1 335 ? 19.604 4.542 3.681 1.00 87.00 335 ILE A C 1
ATOM 2770 O O . ILE A 1 335 ? 20.305 4.254 4.650 1.00 87.00 335 ILE A O 1
ATOM 2774 N N . TYR A 1 336 ? 19.040 5.732 3.510 1.00 87.44 336 TYR A N 1
ATOM 2775 C CA . TYR A 1 336 ? 19.178 6.824 4.468 1.00 87.44 336 TYR A CA 1
ATOM 2776 C C . TYR A 1 336 ? 17.957 6.908 5.386 1.00 87.44 336 TYR A C 1
ATOM 2778 O O . TYR A 1 336 ? 16.828 6.653 4.975 1.00 87.44 336 TYR A O 1
ATOM 2786 N N . LEU A 1 337 ? 18.203 7.234 6.651 1.00 85.81 337 LEU A N 1
ATOM 2787 C CA . LEU A 1 337 ? 17.210 7.563 7.659 1.00 85.81 337 LEU A CA 1
ATOM 2788 C C . LEU A 1 337 ? 17.162 9.093 7.779 1.00 85.81 337 LEU A C 1
ATOM 2790 O O . LEU A 1 337 ? 17.891 9.692 8.573 1.00 85.81 337 LEU A O 1
ATOM 2794 N N . GLY A 1 338 ? 16.367 9.735 6.923 1.00 82.75 338 GLY A N 1
ATOM 2795 C CA . GLY A 1 338 ? 16.402 11.185 6.739 1.00 82.75 338 GLY A CA 1
ATOM 2796 C C . GLY A 1 338 ? 17.779 11.679 6.283 1.00 82.75 338 GLY A C 1
ATOM 2797 O O . GLY A 1 338 ? 18.601 10.928 5.758 1.00 82.75 338 GLY A O 1
ATOM 2798 N N . HIS A 1 339 ? 18.072 12.949 6.555 1.00 81.19 339 HIS A N 1
ATOM 2799 C CA . HIS A 1 339 ? 19.398 13.530 6.305 1.00 81.19 339 HIS A CA 1
ATOM 2800 C C . HIS A 1 339 ? 20.446 13.122 7.356 1.00 81.19 339 HIS A C 1
ATOM 2802 O O . HIS A 1 339 ? 21.593 13.550 7.280 1.00 81.19 339 HIS A O 1
ATOM 2808 N N . PHE A 1 340 ? 20.065 12.309 8.346 1.00 81.12 340 PHE A N 1
ATOM 2809 C CA . PHE A 1 340 ? 20.853 12.115 9.559 1.00 81.12 340 PHE A CA 1
ATOM 2810 C C . PHE A 1 340 ? 21.853 10.968 9.438 1.00 81.12 340 PHE A C 1
ATOM 2812 O O . PHE A 1 340 ? 23.011 11.114 9.827 1.00 81.12 340 PHE A O 1
ATOM 2819 N N . ARG A 1 341 ? 21.430 9.800 8.928 1.00 88.38 341 ARG A N 1
ATOM 2820 C CA . ARG A 1 341 ? 22.279 8.600 8.980 1.00 88.38 341 ARG A CA 1
ATOM 2821 C C . ARG A 1 341 ? 21.934 7.548 7.933 1.00 88.38 341 ARG A C 1
ATOM 2823 O O . ARG A 1 341 ? 20.772 7.321 7.633 1.00 88.38 341 ARG A O 1
ATOM 2830 N N . CYS A 1 342 ? 22.940 6.846 7.411 1.00 91.44 342 CYS A N 1
ATOM 2831 C CA . CYS A 1 342 ? 22.733 5.654 6.581 1.00 91.44 342 CYS A CA 1
ATOM 2832 C C . CYS A 1 342 ? 22.463 4.428 7.468 1.00 91.44 342 CYS A C 1
ATOM 2834 O O . CYS A 1 342 ? 23.209 4.175 8.414 1.00 91.44 342 CYS A O 1
ATOM 2836 N N . LEU A 1 343 ? 21.440 3.640 7.138 1.00 91.38 343 LEU A N 1
ATOM 2837 C CA . LEU A 1 343 ? 21.130 2.386 7.821 1.00 91.38 343 LEU A CA 1
ATOM 2838 C C . LEU A 1 343 ? 22.228 1.348 7.562 1.00 91.38 343 LEU A C 1
ATOM 2840 O O . LEU A 1 343 ? 22.488 0.958 6.422 1.00 91.38 343 LEU A O 1
ATOM 2844 N N . GLY A 1 344 ? 22.867 0.897 8.640 1.00 92.00 344 GLY A N 1
ATOM 2845 C CA . GLY A 1 344 ? 23.891 -0.146 8.637 1.00 92.00 344 GLY A CA 1
ATOM 2846 C C . GLY A 1 344 ? 23.465 -1.378 9.438 1.00 92.00 344 GLY A C 1
ATOM 2847 O O . GLY A 1 344 ? 22.378 -1.428 10.010 1.00 92.00 344 GLY A O 1
ATOM 2848 N N . ARG A 1 345 ? 24.346 -2.387 9.527 1.00 90.12 345 ARG A N 1
ATOM 2849 C CA . ARG A 1 345 ? 24.088 -3.605 10.327 1.00 90.12 345 ARG A CA 1
ATOM 2850 C C . ARG A 1 345 ? 23.876 -3.305 11.821 1.00 90.12 345 ARG A C 1
ATOM 2852 O O . ARG A 1 345 ? 23.114 -4.017 12.466 1.00 90.12 345 ARG A O 1
ATOM 2859 N N . GLY A 1 346 ? 24.517 -2.255 12.344 1.00 93.19 346 GLY A N 1
ATOM 2860 C CA . GLY A 1 346 ? 24.405 -1.832 13.746 1.00 93.19 346 GLY A CA 1
ATOM 2861 C C . GLY A 1 346 ? 23.128 -1.056 14.085 1.00 93.19 346 GLY A C 1
ATOM 2862 O O . GLY A 1 346 ? 22.681 -1.109 15.226 1.00 93.19 346 GLY A O 1
ATOM 2863 N N . SER A 1 347 ? 22.480 -0.420 13.099 1.00 93.81 347 SER A N 1
ATOM 2864 C CA . SER A 1 347 ? 21.351 0.496 13.340 1.00 93.81 347 SER A CA 1
ATOM 2865 C C . SER A 1 347 ? 20.156 -0.167 14.026 1.00 93.81 347 SER A C 1
ATOM 2867 O O . SER A 1 347 ? 19.410 0.493 14.739 1.00 93.81 347 SER A O 1
ATOM 2869 N N . ARG A 1 348 ? 19.988 -1.483 13.847 1.00 94.25 348 ARG A N 1
ATOM 2870 C CA . ARG A 1 348 ? 18.962 -2.262 14.549 1.00 94.25 348 ARG A CA 1
ATOM 2871 C C . ARG A 1 348 ? 19.198 -2.294 16.060 1.00 94.25 348 ARG A C 1
ATOM 2873 O O . ARG A 1 348 ? 18.257 -2.100 16.818 1.00 94.25 348 ARG A O 1
ATOM 2880 N N . MET A 1 349 ? 20.429 -2.599 16.482 1.00 95.50 349 MET A N 1
ATOM 2881 C CA . MET A 1 349 ? 20.749 -2.739 17.908 1.00 95.50 349 MET A CA 1
ATOM 2882 C C . MET A 1 349 ? 20.655 -1.393 18.611 1.00 95.50 349 MET A C 1
ATOM 2884 O O . MET A 1 349 ? 20.099 -1.319 19.696 1.00 95.50 349 MET A O 1
ATOM 2888 N N . GLU A 1 350 ? 21.120 -0.331 17.956 1.00 95.00 350 GLU A N 1
ATOM 2889 C CA . GLU A 1 350 ? 20.996 1.032 18.472 1.00 95.00 350 GLU A CA 1
ATOM 2890 C C . GLU A 1 350 ? 19.527 1.428 18.654 1.00 95.00 350 GLU A C 1
ATOM 2892 O O . GLU A 1 350 ? 19.157 1.894 19.724 1.00 95.00 350 GLU A O 1
ATOM 2897 N N . PHE A 1 351 ? 18.669 1.171 17.658 1.00 94.31 351 PHE A N 1
ATOM 2898 C CA . PHE A 1 351 ? 17.247 1.511 17.750 1.00 94.31 351 PHE A CA 1
ATOM 2899 C C . PHE A 1 351 ? 16.525 0.749 18.873 1.00 94.31 351 PHE A C 1
ATOM 2901 O O . PHE A 1 351 ? 15.792 1.352 19.653 1.00 94.31 351 PHE A O 1
ATOM 2908 N N . LEU A 1 352 ? 16.765 -0.562 19.002 1.00 94.69 352 LEU A N 1
ATOM 2909 C CA . LEU A 1 352 ? 16.204 -1.363 20.099 1.00 94.69 352 LEU A CA 1
ATOM 2910 C C . LEU A 1 352 ? 16.744 -0.918 21.466 1.00 94.69 352 LEU A C 1
ATOM 2912 O O . LEU A 1 352 ? 15.983 -0.846 22.427 1.00 94.69 352 LEU A O 1
ATOM 2916 N N . SER A 1 353 ? 18.032 -0.571 21.546 1.00 96.31 353 SER A N 1
ATOM 2917 C CA . SER A 1 353 ? 18.636 -0.020 22.760 1.00 96.31 353 SER A CA 1
ATOM 2918 C C . SER A 1 353 ? 17.988 1.302 23.159 1.00 96.31 353 SER A C 1
ATOM 2920 O O . SER A 1 353 ? 17.776 1.521 24.346 1.00 96.31 353 SER A O 1
ATOM 2922 N N . SER A 1 354 ? 17.648 2.169 22.198 1.00 95.00 354 SER A N 1
ATOM 2923 C CA . SER A 1 354 ? 16.921 3.408 22.477 1.00 95.00 354 SER A CA 1
ATOM 2924 C C . SER A 1 354 ? 15.523 3.130 23.025 1.00 95.00 354 SER A C 1
ATOM 2926 O O . SER A 1 354 ? 15.156 3.743 24.019 1.00 95.00 354 SER A O 1
ATOM 2928 N N . ILE A 1 355 ? 14.759 2.200 22.433 1.00 94.25 355 ILE A N 1
ATOM 2929 C CA . ILE A 1 355 ? 13.428 1.835 22.957 1.00 94.25 355 ILE A CA 1
ATOM 2930 C C . ILE A 1 355 ? 13.543 1.392 24.419 1.00 94.25 355 ILE A C 1
ATOM 2932 O O . ILE A 1 355 ? 12.847 1.933 25.272 1.00 94.25 355 ILE A O 1
ATOM 2936 N N . LEU A 1 356 ? 14.453 0.461 24.723 1.00 94.94 356 LEU A N 1
ATOM 2937 C CA . LEU A 1 356 ? 14.640 -0.045 26.087 1.00 94.94 356 LEU A CA 1
ATOM 2938 C C . LEU A 1 356 ? 15.076 1.053 27.062 1.00 94.94 356 LEU A C 1
ATOM 2940 O O . LEU A 1 356 ? 14.484 1.187 28.129 1.00 94.94 356 LEU A O 1
ATOM 2944 N N . TYR A 1 357 ? 16.078 1.851 26.682 1.00 96.69 357 TYR A N 1
ATOM 2945 C CA . TYR A 1 357 ? 16.600 2.937 27.509 1.00 96.69 357 TYR A CA 1
ATOM 2946 C C . TYR A 1 357 ? 15.507 3.950 27.861 1.00 96.69 357 TYR A C 1
ATOM 2948 O O . TYR A 1 357 ? 15.265 4.210 29.035 1.00 96.69 357 TYR A O 1
ATOM 2956 N N . TYR A 1 358 ? 14.800 4.472 26.855 1.00 94.69 358 TYR A N 1
ATOM 2957 C CA . TYR A 1 358 ? 13.768 5.482 27.079 1.00 94.69 358 TYR A CA 1
ATOM 2958 C C . TYR A 1 358 ? 12.521 4.915 27.760 1.00 94.69 358 TYR A C 1
ATOM 2960 O O . TYR A 1 358 ? 11.879 5.647 28.505 1.00 94.69 358 TYR A O 1
ATOM 2968 N N . THR A 1 359 ? 12.201 3.629 27.575 1.00 92.19 359 THR A N 1
ATOM 2969 C CA . THR A 1 359 ? 11.129 2.975 28.346 1.00 92.19 359 THR A CA 1
ATOM 2970 C C . THR A 1 359 ? 11.503 2.921 29.824 1.00 92.19 359 THR A C 1
ATOM 2972 O O . THR A 1 359 ? 10.712 3.331 30.663 1.00 92.19 359 THR A O 1
ATOM 2975 N N . ALA A 1 360 ? 12.726 2.488 30.153 1.00 93.56 360 ALA A N 1
ATOM 2976 C CA . ALA A 1 360 ? 13.199 2.445 31.536 1.00 93.56 360 ALA A CA 1
ATOM 2977 C C . ALA A 1 360 ? 13.242 3.844 32.170 1.00 93.56 360 ALA A C 1
ATOM 2979 O O . ALA A 1 360 ? 12.786 4.019 33.294 1.00 93.56 360 ALA A O 1
ATOM 2980 N N . THR A 1 361 ? 13.734 4.857 31.447 1.00 93.94 361 THR A N 1
ATOM 2981 C CA . THR A 1 361 ? 13.713 6.248 31.927 1.00 93.94 361 THR A CA 1
ATOM 2982 C C . THR A 1 361 ? 12.290 6.752 32.160 1.00 93.94 361 THR A C 1
ATOM 2984 O O . THR A 1 361 ? 12.052 7.395 33.174 1.00 93.94 361 THR A O 1
ATOM 2987 N N . LEU A 1 362 ? 11.350 6.457 31.255 1.00 85.00 362 LEU A N 1
ATOM 2988 C CA . LEU A 1 362 ? 9.948 6.853 31.402 1.00 85.00 362 LEU A CA 1
ATOM 2989 C C . LEU A 1 362 ? 9.308 6.207 32.637 1.00 85.00 362 LEU A C 1
ATOM 2991 O O . LEU A 1 362 ? 8.631 6.898 33.382 1.00 85.00 362 LEU A O 1
ATOM 2995 N N . VAL A 1 363 ? 9.574 4.920 32.874 1.00 89.62 363 VAL A N 1
ATOM 2996 C CA . VAL A 1 363 ? 9.100 4.192 34.063 1.00 89.62 363 VAL A CA 1
ATOM 2997 C C . VAL A 1 363 ? 9.701 4.740 35.361 1.00 89.62 363 VAL A C 1
ATOM 2999 O O . VAL A 1 363 ? 9.030 4.728 36.375 1.00 89.62 363 VAL A O 1
ATOM 3002 N N . ILE A 1 364 ? 10.956 5.201 35.358 1.00 92.75 364 ILE A N 1
ATOM 3003 C CA . ILE A 1 364 ? 11.598 5.771 36.560 1.00 92.75 364 ILE A CA 1
ATOM 3004 C C . ILE A 1 364 ? 11.097 7.195 36.857 1.00 92.75 364 ILE A C 1
ATOM 3006 O O . ILE A 1 364 ? 11.143 7.636 38.003 1.00 92.75 364 ILE A O 1
ATOM 3010 N N . ALA A 1 365 ? 10.726 7.950 35.821 1.00 88.56 365 ALA A N 1
ATOM 3011 C CA . ALA A 1 365 ? 10.394 9.369 35.937 1.00 88.56 365 ALA A CA 1
ATOM 3012 C C . ALA A 1 365 ? 8.941 9.643 36.348 1.00 88.56 365 ALA A C 1
ATOM 3014 O O . ALA A 1 365 ? 8.656 10.744 36.824 1.00 88.56 365 ALA A O 1
ATOM 3015 N N . VAL A 1 366 ? 8.045 8.688 36.098 1.00 83.56 366 VAL A N 1
ATOM 3016 C CA . VAL A 1 366 ? 6.648 8.696 36.555 1.00 83.56 366 VAL A CA 1
ATOM 3017 C C . VAL A 1 366 ? 6.584 7.984 37.896 1.00 83.56 366 VAL A C 1
ATOM 3019 O O . VAL A 1 366 ? 5.885 8.517 38.787 1.00 83.56 366 VAL A O 1
#

Radius of gyration: 26.52 Å; chains: 1; bounding box: 65×84×68 Å

Sequence (366 aa):
MTFHKVNVSKVRKNLDYKVTSYFSKIPIPSHTPDEALKRFTIFTELFYPQYVTWDRLTWEPHPTAKKHLTRWYFFSFFLIMTSLSFFSKILQQILKFEKDPQLSIIAGTFILLFFALSSITVTTIFTFIYKIESLCFVCRNLKNMKNHGHKVKRIDRVGLLFHSLILILVLLPPIASLGPWLHPAIHPTYFWFRDFKFMSENLKIFLRCLIIFILTFHGGFNCVGKYLQYRQLQVIMVELNELLCYALPIWLFLVFLCALMSGYLLVDLANVLPMLILVCSLVIDISAIAIINAIFPLMARIPIRSGDLIKFWKLSQAFSKHRARQLKSCKALKIYLGHFRCLGRGSRMEFLSSILYYTATLVIAV

Secondary structure (DSSP, 8-state):
-------HHHHHHHHHHHHHHHHHTS-PPPB-HHHHHHHHHHHHHTTS--SEEE-TTT--EEEPPGGG-HHHHHHHHHHHHHHHHHHHHHHHHHHH----TT--HHHHHHHHHHHHHHHHHHHHHHHHHHHHHHHHHHHHHHHHHHTTS----SB-HHHHHHHHHHHHHHHHHHHHHTHHHH-TTTSTTHHHHTT-TTS-HHHHHHHHHHHHHHHHHHHHHHHHHHHHH---HHHHHHHHHHHHHHHHHHHHHHHHHHHHHHHHHHHTSTTTS-HHHHHHHHHHHHHHHHHHHHHHHHHHHHHHHHHHHHHHHHH-----HHHHHHHHH-PPP--EETTTEE--TTHHHHHHHHHHHHHHHHHHH-

Foldseek 3Di:
DDDDPDPVVVVVVVVVVVVVVVVVPPPDPQLDLVVLLVVLLVVVVVVADDQWDADPVPRATDGDPPVRCVVLVVLLVLLVVVLVVLVVVVVVCVVVVDDDPLCDVLLVVQSVVSNVLSVVLNLLVVCSVPCVVVLSVVLVVVVVVVVVDDDDDRDDPLSVVSNVLVVCLVPVLQVQLCCCVVPVSRHPLNVVCVVPPPDDPVVSSVVSSVSSSSNSNSSSSSVSNVVSSPPDPQSCLQVVLVSCLPVVLVVLVVLLVLLLVLLLCQPPVVVPDDPVSNVVSVVSNVVSLVCLVVVLVVLQVQLVVQVVVLVVVVVVPPDDPVVVVVSVPDDRRWRHNHPPDTRHPCVSVVSVVVSVVSSVVVNVVD

pLDDT: mean 84.08, std 11.03, range [41.69, 97.56]